Protein AF-0000000077099745 (afdb_homodimer)

Sequence (280 aa):
MKLIIAAHGQMAQEVVNSANMVFGGIENAEAVTFVPGENADDLKQKYQNCMTEGEDVLFLVDLFGGSPYNAAFQIAAQTENTDVISGLSLPMLLDVVGIRETYEEIRPWEVYDKLGKDTYIKSCRNLLNRQNEKEEEDELMKLIIAAHGQMAQEVVNSANMVFGGIENAEAVTFVPGENADDLKQKYQNCMTEGEDVLFLVDLFGGSPYNAAFQIAAQTENTDVISGLSLPMLLDVVGIRETYEEIRPWEVYDKLGKDTYIKSCRNLLNRQNEKEEEDEL

Organism: Anaerostipes caccae (strain DSM 14662 / CCUG 47493 / JCM 13470 / NCIMB 13811 / L1-92) (NCBI:txid411490)

Nearest PDB structures (foldseek):
  2jzo-assembly1_A  TM=8.955E-01  e=5.465E-10  Escherichia coli
  2jzn-assembly1_B  TM=8.935E-01  e=5.822E-10  Escherichia coli
  4tkz-assembly3_F-3  TM=9.088E-01  e=1.134E-08  Streptococcus agalactiae NEM316
  3ipr-assembly1_A  TM=8.544E-01  e=5.169E-08  Enterococcus faecalis
  3bed-assembly1_A  TM=8.265E-01  e=4.158E-07  Enterococcus faecalis V583

Radius of gyration: 19.41 Å; Cα contacts (8 Å, |Δi|>4): 498; chains: 2; bounding box: 36×61×57 Å

InterPro domains:
  IPR004701 Phosphotransferase system, mannose-type IIA component [PF03610] (3-101)
  IPR004701 Phosphotransferase system, mannose-type IIA component [PS51096] (1-120)
  IPR013789 Phosphotransferase system, mannose family IIA component [TIGR00824] (2-102)
  IPR033887 PTS system mannose/sorbose specific IIA subunit [cd00006] (1-106)
  IPR036662 Phosphotransferase system, mannose-type IIA component superfamily [G3DSA:3.40.50.510] (1-139)
  IPR036662 Phosphotransferase system, mannose-type IIA component superfamily [SSF53062] (1-104)
  IPR051471 Bacterial PTS system sugar-specific components [PTHR33799] (2-138)

Solvent-accessible surface area (backbone atoms only — not comparable to full-atom values): 14856 Å² total; per-residue (Å²): 108,38,37,39,30,27,18,52,35,60,24,21,51,26,41,52,51,28,43,27,71,74,69,72,58,76,74,64,63,44,62,38,66,44,48,94,92,63,53,45,66,56,49,36,51,56,52,53,73,75,55,58,91,91,50,40,33,30,37,37,16,27,38,75,84,35,56,59,32,50,29,50,46,59,49,36,77,74,32,80,54,36,25,41,34,27,36,39,27,48,50,55,52,52,45,52,53,50,48,48,68,74,36,80,82,60,52,41,73,56,49,70,81,69,54,66,71,82,70,38,62,45,41,51,55,62,52,52,50,48,50,50,52,50,51,52,56,70,70,99,108,38,37,41,30,27,18,52,36,60,22,22,52,25,42,52,52,28,43,28,70,72,69,70,59,75,76,64,61,45,61,38,67,43,49,94,91,62,54,45,67,58,49,36,50,55,52,53,72,74,54,57,91,91,49,41,32,30,36,37,17,27,37,73,84,36,56,60,32,50,29,50,45,58,49,36,77,73,32,79,57,36,25,40,33,27,36,38,27,50,52,55,53,54,46,51,54,49,47,49,69,74,37,79,84,59,51,41,73,55,47,68,80,69,52,65,73,84,68,38,61,45,41,51,55,61,52,52,50,48,49,51,53,49,49,54,56,72,69,100

Foldseek 3Di:
DAEEEEEEACVSVVLQVVLCVVVVDFPRYHYDYHYPPDALVNLLVVVVVSDDAPDAYEYEYEDPPDSNNVSQCVVPVVHPQYDYDYNDDNLQVNLLRVVCVVDVPDTNVRSVVSTPVVPPDDDPVVVVVVVVVVVVVVVD/DAEEEEEEACVRVVLQVVLCVVVVDFPRYHYDYHYPPDALVNLLVVVVVSDDAPDQYEYEYEDPPDSNNVSQCVVPVVHPQYDYDYNDDNLQVNLLRVVCVVDVPDTNVRSVVSTPVVPPDDDPVVVVVVVVVVVVVVVD

Secondary structure (DSSP, 8-state):
-EEEEEEEBTHHHHHHHHHHHHHT--SSEEEEEE-TT--HHHHHHHHHHH--TT--EEEEESSTTSHHHHHHHHHHHHSTTEEEE---BHHHHHHHHHHHHH-TT--HHHHHHHS-HHHH--BHHHHHHHHHHHHHHHH-/-EEEEEEEBTHHHHHHHHHIIIII--SSEEEEEE-TT--HHHHHHHHHHH--TT--EEEEESSTTSHHHHHHHHHHHHSTTEEEE---BHHHHHHHHHHHHH-TT--HHHHHHHS-HHHH--BHHHHHHHHHHHHHHHH-

pLDDT: mean 93.85, std 8.31, range [52.5, 98.88]

Structure (mmCIF, N/CA/C/O backbone):
data_AF-0000000077099745-model_v1
#
loop_
_entity.id
_entity.type
_entity.pdbx_description
1 polymer 'PTS system fructose IIA component'
#
loop_
_atom_site.group_PDB
_atom_site.id
_atom_site.type_symbol
_atom_site.label_atom_id
_atom_site.label_alt_id
_atom_site.label_comp_id
_atom_site.label_asym_id
_atom_site.label_entity_id
_atom_site.label_seq_id
_atom_site.pdbx_PDB_ins_code
_atom_site.Cartn_x
_atom_site.Cartn_y
_atom_site.Cartn_z
_atom_site.occupancy
_atom_site.B_iso_or_equiv
_atom_site.auth_seq_id
_atom_site.auth_comp_id
_atom_site.auth_asym_id
_atom_site.auth_atom_id
_atom_site.pdbx_PDB_model_num
ATOM 1 N N . MET A 1 1 ? 11.203 17.219 8.141 1 95.5 1 MET A N 1
ATOM 2 C CA . MET A 1 1 ? 9.766 16.969 8.016 1 95.5 1 MET A CA 1
ATOM 3 C C . MET A 1 1 ? 9.367 15.703 8.766 1 95.5 1 MET A C 1
ATOM 5 O O . MET A 1 1 ? 10.039 14.672 8.656 1 95.5 1 MET A O 1
ATOM 9 N N . LYS A 1 2 ? 8.336 15.766 9.539 1 97.5 2 LYS A N 1
ATOM 10 C CA . LYS A 1 2 ? 7.797 14.609 10.25 1 97.5 2 LYS A CA 1
ATOM 11 C C . LYS A 1 2 ? 6.793 13.852 9.391 1 97.5 2 LYS A C 1
ATOM 13 O O . LYS A 1 2 ? 5.984 14.461 8.688 1 97.5 2 LYS A O 1
ATOM 18 N N . LEU A 1 3 ? 6.863 12.516 9.508 1 98.56 3 LEU A N 1
ATOM 19 C CA . LEU A 1 3 ? 5.879 11.664 8.844 1 98.56 3 LEU A CA 1
ATOM 20 C C . LEU A 1 3 ? 4.887 11.094 9.859 1 98.56 3 LEU A C 1
ATOM 22 O O . LEU A 1 3 ? 5.285 10.586 10.906 1 98.56 3 LEU A O 1
ATOM 26 N N . ILE A 1 4 ? 3.668 11.281 9.586 1 98.81 4 ILE A N 1
ATOM 27 C CA . ILE A 1 4 ? 2.617 10.609 10.336 1 98.81 4 ILE A CA 1
ATOM 28 C C . ILE A 1 4 ? 1.896 9.609 9.438 1 98.81 4 ILE A C 1
ATOM 30 O O . ILE A 1 4 ? 1.221 9.992 8.484 1 98.81 4 ILE A O 1
ATOM 34 N N . ILE A 1 5 ? 2.031 8.336 9.758 1 98.88 5 ILE A N 1
ATOM 35 C CA . ILE A 1 5 ? 1.483 7.234 8.977 1 98.88 5 ILE A CA 1
ATOM 36 C C . ILE A 1 5 ? 0.242 6.676 9.672 1 98.88 5 ILE A C 1
ATOM 38 O O . ILE A 1 5 ? 0.315 6.219 10.812 1 98.88 5 ILE A O 1
ATOM 42 N N . ALA A 1 6 ? -0.867 6.727 8.953 1 98.75 6 ALA A N 1
ATOM 43 C CA . ALA A 1 6 ? -2.109 6.32 9.602 1 98.75 6 ALA A CA 1
ATOM 44 C C . ALA A 1 6 ? -2.93 5.41 8.695 1 98.75 6 ALA A C 1
ATOM 46 O O . ALA A 1 6 ? -2.986 5.621 7.48 1 98.75 6 ALA A O 1
ATOM 47 N N . ALA A 1 7 ? -3.561 4.434 9.242 1 98.56 7 ALA A N 1
ATOM 48 C CA . ALA A 1 7 ? -4.355 3.459 8.5 1 98.56 7 ALA A CA 1
ATOM 49 C C . ALA A 1 7 ? -5.359 2.762 9.414 1 98.56 7 ALA A C 1
ATOM 51 O O . ALA A 1 7 ? -5.242 2.83 10.641 1 98.56 7 ALA A O 1
ATOM 52 N N . HIS A 1 8 ? -6.375 2.15 8.82 1 98.25 8 HIS A N 1
ATOM 53 C CA . HIS A 1 8 ? -7.309 1.311 9.562 1 98.25 8 HIS A CA 1
ATOM 54 C C . HIS A 1 8 ? -6.582 0.164 10.258 1 98.25 8 HIS A C 1
ATOM 56 O O . HIS A 1 8 ? -5.66 -0.427 9.688 1 98.25 8 HIS A O 1
ATOM 62 N N . GLY A 1 9 ? -7.059 -0.144 11.484 1 97.25 9 GLY A N 1
ATOM 63 C CA . GLY A 1 9 ? -6.465 -1.244 12.227 1 97.25 9 GLY A CA 1
ATOM 64 C C . GLY A 1 9 ? -5.012 -1.004 12.586 1 97.25 9 GLY A C 1
ATOM 65 O O . GLY A 1 9 ? -4.637 0.108 12.961 1 97.25 9 GLY A O 1
ATOM 66 N N . GLN A 1 10 ? -4.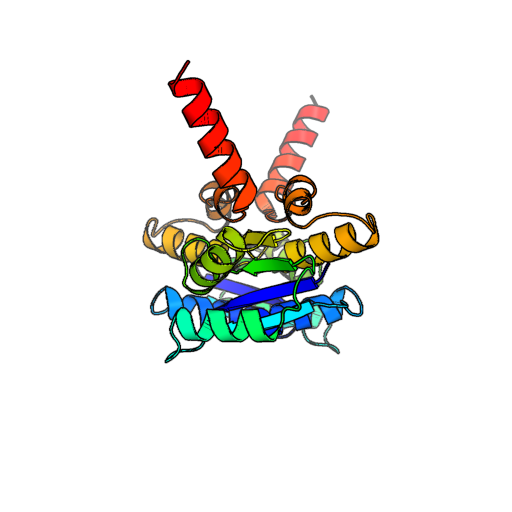195 -2.102 12.516 1 97.56 10 GLN A N 1
ATOM 67 C CA . GLN A 1 10 ? -2.785 -2.039 12.883 1 97.56 10 GLN A CA 1
ATOM 68 C C . GLN A 1 10 ? -1.894 -1.935 11.648 1 97.56 10 GLN A C 1
ATOM 70 O O . GLN A 1 10 ? -0.674 -2.092 11.742 1 97.56 10 GLN A O 1
ATOM 75 N N . MET A 1 11 ? -2.451 -1.625 10.547 1 98.44 11 MET A N 1
ATOM 76 C CA . MET A 1 11 ? -1.738 -1.654 9.273 1 98.44 11 MET A CA 1
ATOM 77 C C . MET A 1 11 ? -0.61 -0.629 9.25 1 98.44 11 MET A C 1
ATOM 79 O O . MET A 1 11 ? 0.491 -0.918 8.781 1 98.44 11 MET A O 1
ATOM 83 N N . ALA A 1 12 ? -0.869 0.566 9.781 1 98.62 12 ALA A N 1
ATOM 84 C CA . ALA A 1 12 ? 0.146 1.616 9.766 1 98.62 12 ALA A CA 1
ATOM 85 C C . ALA A 1 12 ? 1.414 1.165 10.484 1 98.62 12 ALA A C 1
ATOM 87 O O . ALA A 1 12 ? 2.521 1.341 9.977 1 98.62 12 ALA A O 1
ATOM 88 N N . GLN A 1 13 ? 1.24 0.532 11.648 1 98.25 13 GLN A N 1
ATOM 89 C CA . GLN A 1 13 ? 2.377 0.064 12.43 1 98.25 13 GLN A CA 1
ATOM 90 C C . GLN A 1 13 ? 3.178 -0.987 11.672 1 98.25 13 GLN A C 1
ATOM 92 O O . GLN A 1 13 ? 4.41 -0.952 11.664 1 98.25 13 GLN A O 1
ATOM 97 N N . GLU A 1 14 ? 2.49 -1.838 10.992 1 98.38 14 GLU A N 1
ATOM 98 C CA . GLU A 1 14 ? 3.184 -2.932 10.312 1 98.38 14 GLU A CA 1
ATOM 99 C C . GLU A 1 14 ? 3.852 -2.451 9.031 1 98.38 14 GLU A C 1
ATOM 101 O O . GLU A 1 14 ? 4.902 -2.967 8.641 1 98.38 14 GLU A O 1
ATOM 106 N N . VAL A 1 15 ? 3.266 -1.461 8.367 1 98.62 15 VAL A N 1
ATOM 107 C CA . VAL A 1 15 ? 3.936 -0.867 7.211 1 98.62 15 VAL A CA 1
ATOM 108 C C . VAL A 1 15 ? 5.246 -0.219 7.652 1 98.62 15 VAL A C 1
ATOM 110 O O . VAL A 1 15 ? 6.281 -0.387 7.004 1 98.62 15 VAL A O 1
ATOM 113 N N . VAL A 1 16 ? 5.242 0.456 8.797 1 98.56 16 VAL A N 1
ATOM 114 C CA . VAL A 1 16 ? 6.441 1.094 9.328 1 98.56 16 VAL A CA 1
ATOM 115 C C . VAL A 1 16 ? 7.461 0.027 9.727 1 98.56 16 VAL A C 1
ATOM 117 O O . VAL A 1 16 ? 8.656 0.161 9.445 1 98.56 16 VAL A O 1
ATOM 120 N N . ASN A 1 17 ? 6.953 -1.032 10.344 1 97.94 17 ASN A N 1
ATOM 121 C CA . ASN A 1 17 ? 7.844 -2.133 10.703 1 97.94 17 ASN A CA 1
ATOM 122 C C . ASN A 1 17 ? 8.516 -2.73 9.469 1 97.94 17 ASN A C 1
ATOM 124 O O . ASN A 1 17 ? 9.719 -2.998 9.477 1 97.94 17 ASN A O 1
ATOM 128 N N . SER A 1 18 ? 7.742 -2.961 8.422 1 97.94 18 SER A N 1
ATOM 129 C CA . SER A 1 18 ? 8.273 -3.498 7.176 1 97.94 18 SER A CA 1
ATOM 130 C C . SER A 1 18 ? 9.297 -2.547 6.559 1 97.94 18 SER A C 1
ATOM 132 O O . SER A 1 18 ? 10.336 -2.982 6.066 1 97.94 18 SER A O 1
ATOM 134 N N . ALA A 1 19 ? 8.977 -1.268 6.609 1 97.94 19 ALA A N 1
ATOM 135 C CA . ALA A 1 19 ? 9.906 -0.273 6.086 1 97.94 19 ALA A CA 1
ATOM 136 C C . ALA A 1 19 ? 11.234 -0.304 6.848 1 97.94 19 ALA A C 1
ATOM 138 O O . ALA A 1 19 ? 12.305 -0.202 6.246 1 97.94 19 ALA A O 1
ATOM 139 N N . ASN A 1 20 ? 11.148 -0.471 8.164 1 97.31 20 ASN A N 1
ATOM 140 C CA . ASN A 1 20 ? 12.352 -0.573 8.977 1 97.31 20 ASN A CA 1
ATOM 141 C C . ASN A 1 20 ? 13.188 -1.792 8.594 1 97.31 20 ASN A C 1
ATOM 143 O O . ASN A 1 20 ? 14.414 -1.717 8.539 1 97.31 20 ASN A O 1
ATOM 147 N N . MET A 1 21 ? 12.516 -2.883 8.297 1 93.88 21 MET A N 1
ATOM 148 C CA . MET A 1 21 ? 13.188 -4.117 7.902 1 93.88 21 MET A CA 1
ATOM 149 C C . MET A 1 21 ? 13.906 -3.941 6.566 1 93.88 21 MET A C 1
ATOM 151 O O . MET A 1 21 ? 15.039 -4.398 6.395 1 93.88 21 MET A O 1
ATOM 155 N N . VAL A 1 22 ? 13.289 -3.236 5.668 1 95.25 22 VAL A N 1
ATOM 156 C CA . VAL A 1 22 ? 13.797 -3.119 4.305 1 95.25 22 VAL A CA 1
ATOM 157 C C . VAL A 1 22 ? 14.797 -1.974 4.223 1 95.25 22 VAL A C 1
ATOM 159 O O . VAL A 1 22 ? 15.859 -2.111 3.602 1 95.25 22 VAL A O 1
ATOM 162 N N . PHE A 1 23 ? 14.484 -0.826 4.82 1 93.62 23 PHE A N 1
ATOM 163 C CA . PHE A 1 23 ? 15.289 0.386 4.723 1 93.62 23 PHE A CA 1
ATOM 164 C C . PHE A 1 23 ? 16.375 0.398 5.789 1 93.62 23 PHE A C 1
ATOM 166 O O . PHE A 1 23 ? 17.391 1.093 5.648 1 93.62 23 PHE A O 1
ATOM 173 N N . GLY A 1 24 ? 16.312 -0.302 6.82 1 91.19 24 GLY A N 1
ATOM 174 C CA . GLY A 1 24 ? 17.281 -0.3 7.914 1 91.19 24 GLY A CA 1
ATOM 175 C C . GLY A 1 24 ? 16.984 0.76 8.961 1 91.19 24 GLY A C 1
ATOM 176 O O . GLY A 1 24 ? 17.906 1.356 9.523 1 91.19 24 GLY A O 1
ATOM 177 N N . GLY A 1 25 ? 15.75 1.207 9.023 1 92.25 25 GLY A N 1
ATOM 178 C CA . GLY A 1 25 ? 15.352 2.207 10 1 92.25 25 GLY A CA 1
ATOM 179 C C . GLY A 1 25 ? 14.914 3.516 9.367 1 92.25 25 GLY A C 1
ATOM 180 O O . GLY A 1 25 ? 15.633 4.086 8.547 1 92.25 25 GLY A O 1
ATOM 181 N N . ILE A 1 26 ? 13.664 3.916 9.664 1 93.56 26 ILE A N 1
ATOM 182 C CA . ILE A 1 26 ? 13.195 5.219 9.203 1 93.56 26 ILE A CA 1
ATOM 183 C C . ILE A 1 26 ? 13.023 6.156 10.398 1 93.56 26 ILE A C 1
ATOM 185 O O . ILE A 1 26 ? 12.586 5.734 11.469 1 93.56 26 ILE A O 1
ATOM 189 N N . GLU A 1 27 ? 13.531 7.352 10.273 1 93.69 27 GLU A N 1
ATOM 190 C CA . GLU A 1 27 ? 13.516 8.312 11.367 1 93.69 27 GLU A CA 1
ATOM 191 C C . GLU A 1 27 ? 12.32 9.258 11.258 1 93.69 27 GLU A C 1
ATOM 193 O O . GLU A 1 27 ? 11.758 9.43 10.172 1 93.69 27 GLU A O 1
ATOM 198 N N . ASN A 1 28 ? 11.93 9.836 12.352 1 96.12 28 ASN A N 1
ATOM 199 C CA . ASN A 1 28 ? 10.922 10.883 12.43 1 96.12 28 ASN A CA 1
ATOM 200 C C . ASN A 1 28 ? 9.633 10.484 11.719 1 96.12 28 ASN A C 1
ATOM 202 O O . ASN A 1 28 ? 9.109 11.234 10.898 1 96.12 28 ASN A O 1
ATOM 206 N N . ALA A 1 29 ? 9.18 9.227 11.984 1 97.69 29 ALA A N 1
ATOM 207 C CA . ALA A 1 29 ? 7.945 8.648 11.453 1 97.69 29 ALA A CA 1
ATOM 208 C C . ALA A 1 29 ? 7.113 8.016 12.562 1 97.69 29 ALA A C 1
ATOM 210 O O . ALA A 1 29 ? 7.613 7.191 13.328 1 97.69 29 ALA A O 1
ATOM 211 N N . GLU A 1 30 ? 5.922 8.484 12.672 1 98.06 30 GLU A N 1
ATOM 212 C CA . GLU A 1 30 ? 5.016 7.973 13.695 1 98.06 30 GLU A CA 1
ATOM 213 C C . GLU A 1 30 ? 3.836 7.238 13.07 1 98.06 30 GLU A C 1
ATOM 215 O O . GLU A 1 30 ? 3.207 7.742 12.133 1 98.06 30 GLU A O 1
ATOM 220 N N . ALA A 1 31 ? 3.559 6.039 13.594 1 98.62 31 ALA A N 1
ATOM 221 C CA . ALA A 1 31 ? 2.4 5.27 13.148 1 98.62 31 ALA A CA 1
ATOM 222 C C . ALA A 1 31 ? 1.197 5.516 14.055 1 98.62 31 ALA A C 1
ATOM 224 O O . ALA A 1 31 ? 1.324 5.508 15.281 1 98.62 31 ALA A O 1
ATOM 225 N N . VAL A 1 32 ? 0.09 5.742 13.445 1 98.62 32 VAL A N 1
ATOM 226 C CA . VAL A 1 32 ? -1.151 5.961 14.18 1 98.62 32 VAL A CA 1
ATOM 227 C C . VAL A 1 32 ? -2.195 4.934 13.742 1 98.62 32 VAL A C 1
ATOM 229 O O . VAL A 1 32 ? -2.469 4.781 12.555 1 98.62 32 VAL A O 1
ATOM 232 N N . THR A 1 33 ? -2.766 4.227 14.641 1 97.69 33 THR A N 1
ATOM 233 C CA . THR A 1 33 ? -3.756 3.195 14.352 1 97.69 33 THR A CA 1
ATOM 234 C C . THR A 1 33 ? -5.168 3.764 14.43 1 97.69 33 THR A C 1
ATOM 236 O O . THR A 1 33 ? -5.398 4.781 15.094 1 97.69 33 THR A O 1
ATOM 239 N N . PHE A 1 34 ? -6.082 3.205 13.758 1 98 34 PHE A N 1
ATOM 240 C CA . PHE A 1 34 ? -7.52 3.457 13.812 1 98 34 PHE A CA 1
ATOM 241 C C . PHE A 1 34 ? -8.289 2.158 14.031 1 98 34 PHE A C 1
ATOM 243 O O . PHE A 1 34 ? -8.469 1.373 13.102 1 98 34 PHE A O 1
ATOM 250 N N . VAL A 1 35 ? -8.781 1.94 15.219 1 96.12 35 VAL A N 1
ATOM 251 C CA . VAL A 1 35 ? -9.352 0.653 15.594 1 96.12 35 VAL A CA 1
ATOM 252 C C . VAL A 1 35 ? -10.852 0.812 15.859 1 96.12 35 VAL A C 1
ATOM 254 O O . VAL A 1 35 ? -11.336 1.93 16.047 1 96.12 35 VAL A O 1
ATOM 257 N N . PRO A 1 36 ? -11.602 -0.318 15.805 1 93.62 36 PRO A N 1
ATOM 258 C CA . PRO A 1 36 ? -13.039 -0.239 16.078 1 93.62 36 PRO A CA 1
ATOM 259 C C . PRO A 1 36 ? -13.352 0.446 17.406 1 93.62 36 PRO A C 1
ATOM 261 O O . PRO A 1 36 ? -12.68 0.186 18.406 1 93.62 36 PRO A O 1
ATOM 264 N N . GLY A 1 37 ? -14.297 1.314 17.453 1 95.12 37 GLY A N 1
ATOM 265 C CA . GLY A 1 37 ? -14.656 2.061 18.656 1 95.12 37 GLY A CA 1
ATOM 266 C C . GLY A 1 37 ? -14.172 3.498 18.625 1 95.12 37 GLY A C 1
ATOM 267 O O . GLY A 1 37 ? -14.648 4.332 19.406 1 95.12 37 GLY A O 1
ATOM 268 N N . GLU A 1 38 ? -13.227 3.76 17.781 1 95.94 38 GLU A N 1
ATOM 269 C CA . GLU A 1 38 ? -12.711 5.113 17.609 1 95.94 38 GLU A CA 1
ATOM 270 C C . GLU A 1 38 ? -13.445 5.852 16.484 1 95.94 38 GLU A C 1
ATOM 272 O O . GLU A 1 38 ? -13.93 5.227 15.539 1 95.94 38 GLU A O 1
ATOM 277 N N . ASN A 1 39 ? -13.523 7.211 16.656 1 94.38 39 ASN A N 1
ATOM 278 C CA . ASN A 1 39 ? -14.078 8.047 15.594 1 94.38 39 ASN A CA 1
ATOM 279 C C . ASN A 1 39 ? -13.047 9.039 15.062 1 94.38 39 ASN A C 1
ATOM 281 O O . ASN A 1 39 ? -11.883 9 15.461 1 94.38 39 ASN A O 1
ATOM 285 N N . ALA A 1 40 ? -13.391 9.859 14.141 1 92.19 40 ALA A N 1
ATOM 286 C CA . ALA A 1 40 ? -12.484 10.797 13.477 1 92.19 40 ALA A CA 1
ATOM 287 C C . ALA A 1 40 ? -11.883 11.781 14.477 1 92.19 40 ALA A C 1
ATOM 289 O O . ALA A 1 40 ? -10.727 12.188 14.344 1 92.19 40 ALA A O 1
ATOM 290 N N . ASP A 1 41 ? -12.641 12.117 15.453 1 95.44 41 ASP A N 1
ATOM 291 C CA . ASP A 1 41 ? -12.148 13.055 16.469 1 95.44 41 ASP A CA 1
ATOM 292 C C . ASP A 1 41 ? -11.039 12.422 17.297 1 95.44 41 ASP A C 1
ATOM 294 O O . ASP A 1 41 ? -10.086 13.102 17.688 1 95.44 41 ASP A O 1
ATOM 298 N N . ASP A 1 42 ? -11.242 11.18 17.594 1 97.12 42 ASP A N 1
ATOM 299 C CA . ASP A 1 42 ? -10.18 10.453 18.281 1 97.12 42 ASP A CA 1
ATOM 300 C C . ASP A 1 42 ? -8.883 10.477 17.484 1 97.12 42 ASP A C 1
ATOM 302 O O . ASP A 1 42 ? -7.809 10.711 18.031 1 97.12 42 ASP A O 1
ATOM 306 N N . LEU A 1 43 ? -8.969 10.273 16.234 1 97.38 43 LEU A N 1
ATOM 307 C CA . LEU A 1 43 ? -7.812 10.266 15.336 1 97.38 43 LEU A CA 1
ATOM 308 C C . LEU A 1 43 ? -7.148 11.641 15.305 1 97.38 43 LEU A C 1
ATOM 310 O O . LEU A 1 43 ? -5.918 11.742 15.336 1 97.38 43 LEU A O 1
ATOM 314 N N . LYS A 1 44 ? -7.953 12.648 15.219 1 96.75 44 LYS A N 1
ATOM 315 C CA . LYS A 1 44 ? -7.43 14.008 15.195 1 96.75 44 LYS A CA 1
ATOM 316 C C . LYS A 1 44 ? -6.57 14.289 16.422 1 96.75 44 LYS A C 1
ATOM 318 O O . LYS A 1 44 ? -5.496 14.883 16.312 1 96.75 44 LYS A O 1
ATOM 323 N N . GLN A 1 45 ? -7.082 13.836 17.5 1 97.44 45 GLN A N 1
ATOM 324 C CA . GLN A 1 45 ? -6.332 14.023 18.734 1 97.44 45 GLN A CA 1
ATOM 325 C C . GLN A 1 45 ? -5.004 13.273 18.703 1 97.44 45 GLN A C 1
ATOM 327 O O . GLN A 1 45 ? -3.979 13.797 19.141 1 97.44 45 GLN A O 1
ATOM 332 N N . LYS A 1 46 ? -5.031 12.047 18.219 1 98.06 46 LYS A N 1
ATOM 333 C CA . LYS A 1 46 ? -3.801 11.273 18.094 1 98.06 46 LYS A CA 1
ATOM 334 C C . LYS A 1 46 ? -2.795 11.984 17.188 1 98.06 46 LYS A C 1
ATOM 336 O O . LYS A 1 46 ? -1.602 12.031 17.5 1 98.06 46 LYS A O 1
ATOM 341 N N . TYR A 1 47 ? -3.281 12.531 16.062 1 98.12 47 TYR A N 1
ATOM 342 C CA . TYR A 1 47 ? -2.42 13.266 15.148 1 98.12 47 TYR A CA 1
ATOM 343 C C . TYR A 1 47 ? -1.793 14.469 15.836 1 98.12 47 TYR A C 1
ATOM 345 O O . TYR A 1 47 ? -0.581 14.68 15.75 1 98.12 47 TYR A O 1
ATOM 353 N N . GLN A 1 48 ? -2.6 15.25 16.5 1 96.25 48 GLN A N 1
ATOM 354 C CA . GLN A 1 48 ? -2.143 16.469 17.156 1 96.25 48 GLN A CA 1
ATOM 355 C C . GLN A 1 48 ? -1.095 16.156 18.219 1 96.25 48 GLN A C 1
ATOM 357 O O . GLN A 1 48 ? -0.149 16.938 18.422 1 96.25 48 GLN A O 1
ATOM 362 N N . ASN A 1 49 ? -1.274 15.031 18.875 1 97.31 49 ASN A N 1
ATOM 363 C CA . ASN A 1 49 ? -0.321 14.617 19.906 1 97.31 49 ASN A CA 1
ATOM 364 C C . ASN A 1 49 ? 1.051 14.32 19.312 1 97.31 49 ASN A C 1
ATOM 366 O O . ASN A 1 49 ? 2.061 14.352 20.016 1 97.31 49 ASN A O 1
ATOM 370 N N . CYS A 1 50 ? 1.102 14 18.016 1 96.44 50 CYS A N 1
ATOM 371 C CA . CYS A 1 50 ? 2.354 13.672 17.344 1 96.44 50 CYS A CA 1
ATOM 372 C C . CYS A 1 50 ? 3.006 14.93 16.766 1 96.44 50 CYS A C 1
ATOM 374 O O . CYS A 1 50 ? 4.148 14.883 16.312 1 96.44 50 CYS A O 1
ATOM 376 N N . MET A 1 51 ? 2.32 16.016 16.781 1 95.94 51 MET A N 1
ATOM 377 C CA . MET A 1 51 ? 2.766 17.203 16.031 1 95.94 51 MET A CA 1
ATOM 378 C C . MET A 1 51 ? 3.262 18.281 16.984 1 95.94 51 MET A C 1
ATOM 380 O O . MET A 1 51 ? 2.795 18.375 18.125 1 95.94 51 MET A O 1
ATOM 384 N N . THR A 1 52 ? 4.184 19.062 16.531 1 93.81 52 THR A N 1
ATOM 385 C CA . THR A 1 52 ? 4.625 20.297 17.172 1 93.81 52 THR A CA 1
ATOM 386 C C . THR A 1 52 ? 4.305 21.5 16.297 1 93.81 52 THR A C 1
ATOM 388 O O . THR A 1 52 ? 4.336 21.422 15.07 1 93.81 52 THR A O 1
ATOM 391 N N . GLU A 1 53 ? 3.986 22.547 16.969 1 89.75 53 GLU A N 1
ATOM 392 C CA . GLU A 1 53 ? 3.611 23.766 16.25 1 89.75 53 GLU A CA 1
ATOM 393 C C . GLU A 1 53 ? 4.703 24.188 15.273 1 89.75 53 GLU A C 1
ATOM 395 O O . GLU A 1 53 ? 5.887 24.188 15.617 1 89.75 53 GLU A O 1
ATOM 400 N N . GLY A 1 54 ? 4.309 24.469 14.086 1 91.38 54 GLY A N 1
ATOM 401 C CA . GLY A 1 54 ? 5.211 25.031 13.102 1 91.38 54 GLY A CA 1
ATOM 402 C C . GLY A 1 54 ? 6.031 23.984 12.367 1 91.38 54 GLY A C 1
ATOM 403 O O . GLY A 1 54 ? 6.766 24.297 11.43 1 91.38 54 GLY A O 1
ATOM 404 N N . GLU A 1 55 ? 5.871 22.766 12.727 1 94.75 55 GLU A N 1
ATOM 405 C CA . GLU A 1 55 ? 6.668 21.719 12.109 1 94.75 55 GLU A CA 1
ATOM 406 C C . GLU A 1 55 ? 6.062 21.281 10.781 1 94.75 55 GLU A C 1
ATOM 408 O O . GLU A 1 55 ? 4.844 21.328 10.594 1 94.75 55 GLU A O 1
ATOM 413 N N . ASP A 1 56 ? 6.934 20.938 9.82 1 97.25 56 ASP A N 1
ATOM 414 C CA . ASP A 1 56 ? 6.488 20.312 8.578 1 97.25 56 ASP A CA 1
ATOM 415 C C . ASP A 1 56 ? 6.027 18.875 8.82 1 97.25 56 ASP A C 1
ATOM 417 O O . ASP A 1 56 ? 6.777 18.062 9.359 1 97.25 56 ASP A O 1
ATOM 421 N N . VAL A 1 57 ? 4.746 18.641 8.445 1 98 57 VAL A N 1
ATOM 422 C CA . VAL A 1 57 ? 4.207 17.297 8.664 1 98 57 VAL A CA 1
ATOM 423 C C . VAL A 1 57 ? 3.588 16.766 7.375 1 98 57 VAL A C 1
ATOM 425 O O . VAL A 1 57 ? 2.812 17.469 6.719 1 98 57 VAL A O 1
ATOM 428 N N . LEU A 1 58 ? 3.939 15.625 6.992 1 98.62 58 LEU A N 1
ATOM 429 C CA . LEU A 1 58 ? 3.297 14.914 5.895 1 98.62 58 LEU A CA 1
ATOM 430 C C . LEU A 1 58 ? 2.525 13.703 6.41 1 98.62 58 LEU A C 1
ATOM 432 O O . LEU A 1 58 ? 3.104 12.812 7.035 1 98.62 58 LEU A O 1
ATOM 436 N N . PHE A 1 59 ? 1.23 13.719 6.168 1 98.81 59 PHE A N 1
ATOM 437 C CA . PHE A 1 59 ? 0.384 12.578 6.477 1 98.81 59 PHE A CA 1
ATOM 438 C C . PHE A 1 59 ? 0.381 11.578 5.328 1 98.81 59 PHE A C 1
ATOM 440 O O . PHE A 1 59 ? 0.156 11.945 4.176 1 98.81 59 PHE A O 1
ATOM 447 N N . LEU A 1 60 ? 0.668 10.352 5.633 1 98.88 60 LEU A N 1
ATOM 448 C CA . LEU A 1 60 ? 0.483 9.227 4.719 1 98.88 60 LEU A CA 1
ATOM 449 C C . LEU A 1 60 ? -0.617 8.297 5.223 1 98.88 60 LEU A C 1
ATOM 451 O O . LEU A 1 60 ? -0.477 7.676 6.277 1 98.88 60 LEU A O 1
ATOM 455 N N . VAL A 1 61 ? -1.706 8.195 4.426 1 98.81 61 VAL A N 1
ATOM 456 C CA . VAL A 1 61 ? -2.867 7.469 4.93 1 98.81 61 VAL A CA 1
ATOM 457 C C . VAL A 1 61 ? -3.246 6.359 3.951 1 98.81 61 VAL A C 1
ATOM 459 O O . VAL A 1 61 ? -2.865 6.398 2.779 1 98.81 61 VAL A O 1
ATOM 462 N N . ASP A 1 62 ? -4 5.43 4.422 1 98.62 62 ASP A N 1
ATOM 463 C CA . ASP A 1 62 ? -4.23 4.195 3.676 1 98.62 62 ASP A CA 1
ATOM 464 C C . ASP A 1 62 ? -5.238 4.414 2.549 1 98.62 62 ASP A C 1
ATOM 466 O O . ASP A 1 62 ? -4.996 4.016 1.407 1 98.62 62 ASP A O 1
ATOM 470 N N . LEU A 1 63 ? -6.305 5.109 2.824 1 97.75 63 LEU A N 1
ATOM 471 C CA . LEU A 1 63 ? -7.43 5.133 1.892 1 97.75 63 LEU A CA 1
ATOM 472 C C . LEU A 1 63 ? -8 6.539 1.76 1 97.75 63 LEU A C 1
ATOM 474 O O . LEU A 1 63 ? -8.289 7.195 2.766 1 97.75 63 LEU A O 1
ATOM 478 N N . PHE A 1 64 ? -8.18 6.984 0.58 1 97.19 64 PHE A N 1
ATOM 479 C CA . PHE A 1 64 ? -8.844 8.258 0.336 1 97.19 64 PHE A CA 1
ATOM 480 C C . PHE A 1 64 ? -10.305 8.203 0.764 1 97.19 64 PHE A C 1
ATOM 482 O O . PHE A 1 64 ? -11.016 7.246 0.439 1 97.19 64 PHE A O 1
ATOM 489 N N . GLY A 1 65 ? -10.695 9.172 1.53 1 96.12 65 GLY A N 1
ATOM 490 C CA . GLY A 1 65 ? -12.094 9.273 1.921 1 96.12 65 GLY A CA 1
ATOM 491 C C . GLY A 1 65 ? -12.406 8.539 3.209 1 96.12 65 GLY A C 1
ATOM 492 O O . GLY A 1 65 ? -13.523 8.633 3.729 1 96.12 65 GLY A O 1
ATOM 493 N N . GLY A 1 66 ? -11.484 7.738 3.721 1 96.06 66 GLY A N 1
ATOM 494 C CA . GLY A 1 66 ? -11.688 7.078 5 1 96.06 66 GLY A CA 1
ATOM 495 C C . GLY A 1 66 ? -11.516 8.008 6.188 1 96.06 66 GLY A C 1
ATOM 496 O O . GLY A 1 66 ? -11.102 9.156 6.023 1 96.06 66 GLY A O 1
ATOM 497 N N . SER A 1 67 ? -11.773 7.477 7.34 1 96.94 67 SER A N 1
ATOM 498 C CA . SER A 1 67 ? -11.672 8.281 8.555 1 96.94 67 SER A CA 1
ATOM 499 C C . SER A 1 67 ? -10.242 8.781 8.758 1 96.94 67 SER A C 1
ATOM 501 O O . SER A 1 67 ? -10.039 9.961 9.07 1 96.94 67 SER A O 1
ATOM 503 N N . PRO A 1 68 ? -9.234 7.949 8.578 1 98.19 68 PRO A N 1
ATOM 504 C CA . PRO A 1 68 ? -7.867 8.461 8.711 1 98.19 68 PRO A CA 1
ATOM 505 C C . PRO A 1 68 ? -7.578 9.625 7.77 1 98.19 68 PRO A C 1
ATOM 507 O O . PRO A 1 68 ? -6.953 10.609 8.172 1 98.19 68 PRO A O 1
ATOM 510 N N . TYR A 1 69 ? -8.055 9.523 6.562 1 98.06 69 TYR A N 1
ATOM 511 C CA . TYR A 1 69 ? -7.883 10.602 5.598 1 98.06 69 TYR A CA 1
ATOM 512 C C . TYR A 1 69 ? -8.625 11.859 6.043 1 98.06 69 TYR A C 1
ATOM 514 O O . TYR A 1 69 ? -8.055 12.953 6.059 1 98.06 69 TYR A O 1
ATOM 522 N N . ASN A 1 70 ? -9.859 11.711 6.371 1 96.88 70 ASN A N 1
ATOM 523 C CA . ASN A 1 70 ? -10.711 12.844 6.719 1 96.88 70 ASN A CA 1
ATOM 524 C C . ASN A 1 70 ? -10.156 13.609 7.922 1 96.88 70 ASN A C 1
ATOM 526 O O . ASN A 1 70 ? -10.156 14.844 7.934 1 96.88 70 ASN A O 1
ATOM 530 N N . ALA A 1 71 ? -9.734 12.914 8.922 1 97.94 71 ALA A N 1
ATOM 531 C CA . ALA A 1 71 ? -9.148 13.555 10.102 1 97.94 71 ALA A CA 1
ATOM 532 C C . ALA A 1 71 ? -7.883 14.328 9.734 1 97.94 71 ALA A C 1
ATOM 534 O O . ALA A 1 71 ? -7.691 15.461 10.18 1 97.94 71 ALA A O 1
ATOM 535 N N . ALA A 1 72 ? -7 13.703 8.922 1 98.06 72 ALA A N 1
ATOM 536 C CA . ALA A 1 72 ? -5.77 14.359 8.484 1 98.06 72 ALA A CA 1
ATOM 537 C C . ALA A 1 72 ? -6.078 15.594 7.641 1 98.06 72 ALA A C 1
ATOM 539 O O . ALA A 1 72 ? -5.441 16.641 7.801 1 98.06 72 ALA A O 1
ATOM 540 N N . PHE A 1 73 ? -7.047 15.43 6.785 1 96.44 73 PHE A N 1
ATOM 541 C CA . PHE A 1 73 ? -7.477 16.516 5.922 1 96.44 73 PHE A CA 1
ATOM 542 C C . PHE A 1 73 ? -7.926 17.719 6.746 1 96.44 73 PHE A C 1
ATOM 544 O O . PHE A 1 73 ? -7.582 18.859 6.43 1 96.44 73 PHE A O 1
ATOM 551 N N . GLN A 1 74 ? -8.711 17.453 7.742 1 95.56 74 GLN A N 1
ATOM 552 C CA . GLN A 1 74 ? -9.203 18.531 8.594 1 95.56 74 GLN A CA 1
ATOM 553 C C . GLN A 1 74 ? -8.055 19.297 9.242 1 95.56 74 GLN A C 1
ATOM 555 O O . GLN A 1 74 ? -8.086 20.531 9.336 1 95.56 74 GLN A O 1
ATOM 560 N N . ILE A 1 75 ? -7.047 18.578 9.633 1 95.25 75 ILE A N 1
ATOM 561 C CA . ILE A 1 75 ? -5.883 19.203 10.25 1 95.25 75 ILE A CA 1
ATOM 562 C C . ILE A 1 75 ? -5.09 19.969 9.188 1 95.25 75 ILE A C 1
ATOM 564 O O . ILE A 1 75 ? -4.715 21.125 9.391 1 95.25 75 ILE A O 1
ATOM 568 N N . ALA A 1 76 ? -4.875 19.375 8.039 1 94.38 76 ALA A N 1
ATOM 569 C CA . ALA A 1 76 ? -4.066 19.969 6.98 1 94.38 76 ALA A CA 1
ATOM 570 C C . ALA A 1 76 ? -4.727 21.219 6.426 1 94.38 76 ALA A C 1
ATOM 572 O O . ALA A 1 76 ? -4.043 22.172 6.043 1 94.38 76 ALA A O 1
ATOM 573 N N . ALA A 1 77 ? -6.008 21.219 6.363 1 91.06 77 ALA A N 1
ATOM 574 C CA . ALA A 1 77 ? -6.762 22.359 5.852 1 91.06 77 ALA A CA 1
ATOM 575 C C . ALA A 1 77 ? -6.574 23.594 6.742 1 91.06 77 ALA A C 1
ATOM 577 O O . ALA A 1 77 ? -6.695 24.719 6.277 1 91.06 77 ALA A O 1
ATOM 578 N N . GLN A 1 78 ? -6.191 23.328 8.023 1 90.12 78 GLN A N 1
ATOM 579 C CA . GLN A 1 78 ? -6.098 24.422 8.984 1 90.12 78 GLN A CA 1
ATOM 580 C C . GLN A 1 78 ? -4.645 24.688 9.367 1 90.12 78 GLN A C 1
ATOM 582 O O . GLN A 1 78 ? -4.371 25.547 10.203 1 90.12 78 GLN A O 1
ATOM 587 N N . THR A 1 79 ? -3.803 23.906 8.945 1 89.88 79 THR A N 1
ATOM 588 C CA . THR A 1 79 ? -2.4 24.016 9.328 1 89.88 79 THR A CA 1
ATOM 589 C C . THR A 1 79 ? -1.515 24.219 8.102 1 89.88 79 THR A C 1
ATOM 591 O O . THR A 1 79 ? -1.5 23.375 7.199 1 89.88 79 THR A O 1
ATOM 594 N N . GLU A 1 80 ? -0.814 25.281 8.32 1 87.62 80 GLU A N 1
ATOM 595 C CA . GLU A 1 80 ? 0.154 25.516 7.25 1 87.62 80 GLU A CA 1
ATOM 596 C C . GLU A 1 80 ? 1.289 24.5 7.305 1 87.62 80 GLU A C 1
ATOM 598 O O . GLU A 1 80 ? 1.392 23.734 8.258 1 87.62 80 GLU A O 1
ATOM 603 N N . ASN A 1 81 ? 1.982 24.109 6.309 1 95.06 81 ASN A N 1
ATOM 604 C CA . ASN A 1 81 ? 3.18 23.281 6.199 1 95.06 81 ASN A CA 1
ATOM 605 C C . ASN A 1 81 ? 2.848 21.797 6.301 1 95.06 81 ASN A C 1
ATOM 607 O O . ASN A 1 81 ? 3.596 21.031 6.906 1 95.06 81 ASN A O 1
ATOM 611 N N . THR A 1 82 ? 1.648 21.453 5.992 1 96.88 82 THR A N 1
ATOM 612 C CA . THR A 1 82 ? 1.247 20.047 6.004 1 96.88 82 THR A CA 1
ATOM 613 C C . THR A 1 82 ? 0.695 19.625 4.645 1 96.88 82 THR A C 1
ATOM 615 O O . THR A 1 82 ? 0.346 20.484 3.822 1 96.88 82 THR A O 1
ATOM 618 N N . ASP A 1 83 ? 0.658 18.406 4.355 1 97.81 83 ASP A N 1
ATOM 619 C CA . ASP A 1 83 ? -0.078 17.781 3.26 1 97.81 83 ASP A CA 1
ATOM 620 C C . ASP A 1 83 ? -0.5 16.359 3.619 1 97.81 83 ASP A C 1
ATOM 622 O O . ASP A 1 83 ? 0.011 15.789 4.578 1 97.81 83 ASP A O 1
ATOM 626 N N . VAL A 1 84 ? -1.484 15.867 2.922 1 98.56 84 VAL A N 1
ATOM 627 C CA . VAL A 1 84 ? -1.992 14.516 3.09 1 98.56 84 VAL A CA 1
ATOM 628 C C . VAL A 1 84 ? -1.907 13.758 1.765 1 98.56 84 VAL A C 1
ATOM 630 O O . VAL A 1 84 ? -2.389 14.242 0.737 1 98.56 84 VAL A O 1
ATOM 633 N N . ILE A 1 85 ? -1.241 12.609 1.83 1 98.62 85 ILE A N 1
ATOM 634 C CA . ILE A 1 85 ? -1.204 11.75 0.653 1 98.62 85 ILE A CA 1
ATOM 635 C C . ILE A 1 85 ? -1.839 10.398 0.981 1 98.62 85 ILE A C 1
ATOM 637 O O . ILE A 1 85 ? -1.484 9.766 1.979 1 98.62 85 ILE A O 1
ATOM 641 N N . SER A 1 86 ? -2.818 9.953 0.201 1 98.56 86 SER A N 1
ATOM 642 C CA . SER A 1 86 ? -3.482 8.672 0.396 1 98.56 86 SER A CA 1
ATOM 643 C C . SER A 1 86 ? -2.783 7.562 -0.384 1 98.56 86 SER A C 1
ATOM 645 O O . SER A 1 86 ? -1.883 7.832 -1.182 1 98.56 86 SER A O 1
ATOM 647 N N . GLY A 1 87 ? -3.213 6.309 -0.103 1 98.31 87 GLY A N 1
ATOM 648 C CA . GLY A 1 87 ? -2.695 5.18 -0.862 1 98.31 87 GLY A CA 1
ATOM 649 C C . GLY A 1 87 ? -1.457 4.562 -0.241 1 98.31 87 GLY A C 1
ATOM 650 O O . GLY A 1 87 ? -0.653 3.936 -0.936 1 98.31 87 GLY A O 1
ATOM 651 N N . LEU A 1 88 ? -1.326 4.68 0.998 1 98.75 88 LEU A N 1
ATOM 652 C CA . LEU A 1 88 ? -0.17 4.184 1.733 1 98.75 88 LEU A CA 1
ATOM 653 C C . LEU A 1 88 ? 0.175 2.76 1.305 1 98.75 88 LEU A C 1
ATOM 655 O O . LEU A 1 88 ? -0.699 1.892 1.258 1 98.75 88 LEU A O 1
ATOM 659 N N . SER A 1 89 ? 1.377 2.514 0.989 1 98.5 89 SER A N 1
ATOM 660 C CA . SER A 1 89 ? 1.996 1.229 0.678 1 98.5 89 SER A CA 1
ATOM 661 C C . SER A 1 89 ? 3.475 1.223 1.05 1 98.5 89 SER A C 1
ATOM 663 O O . SER A 1 89 ? 4.039 2.266 1.385 1 98.5 89 SER A O 1
ATOM 665 N N . LEU A 1 90 ? 4.043 0.068 1.074 1 98.69 90 LEU A N 1
ATOM 666 C CA . LEU A 1 90 ? 5.453 -0.014 1.438 1 98.69 90 LEU A CA 1
ATOM 667 C C . LEU A 1 90 ? 6.32 0.732 0.43 1 98.69 90 LEU A C 1
ATOM 669 O O . LEU A 1 90 ? 7.156 1.553 0.811 1 98.69 90 LEU A O 1
ATOM 673 N N . PRO A 1 91 ? 6.145 0.513 -0.887 1 98.38 91 PRO A N 1
ATOM 674 C CA . PRO A 1 91 ? 6.988 1.244 -1.834 1 98.38 91 PRO A CA 1
ATOM 675 C C . 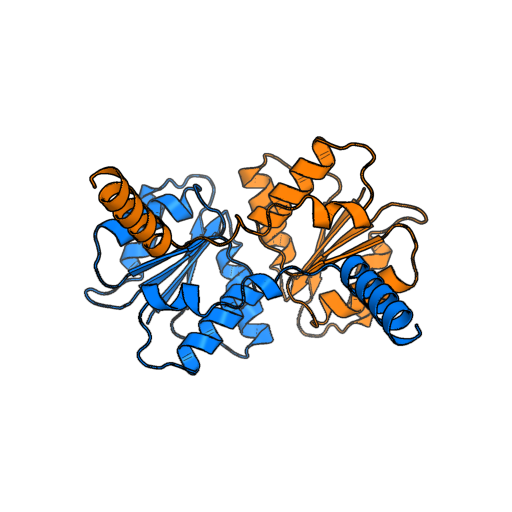PRO A 1 91 ? 6.809 2.758 -1.737 1 98.38 91 PRO A C 1
ATOM 677 O O . PRO A 1 91 ? 7.77 3.51 -1.922 1 98.38 91 PRO A O 1
ATOM 680 N N . MET A 1 92 ? 5.609 3.244 -1.443 1 98.38 92 MET A N 1
ATOM 681 C CA . MET A 1 92 ? 5.391 4.68 -1.275 1 98.38 92 MET A CA 1
ATOM 682 C C . MET A 1 92 ? 6.156 5.207 -0.068 1 98.38 92 MET A C 1
ATOM 684 O O . MET A 1 92 ? 6.812 6.246 -0.151 1 98.38 92 MET A O 1
ATOM 688 N N . LEU A 1 93 ? 6.016 4.48 1.04 1 98.62 93 LEU A N 1
ATOM 689 C CA . LEU A 1 93 ? 6.703 4.922 2.248 1 98.62 93 LEU A CA 1
ATOM 690 C C . LEU A 1 93 ? 8.211 4.945 2.039 1 98.62 93 LEU A C 1
ATOM 692 O O . LEU A 1 93 ? 8.883 5.91 2.42 1 98.62 93 LEU A O 1
ATOM 696 N N . LEU A 1 94 ? 8.75 3.916 1.403 1 98.06 94 LEU A N 1
ATOM 697 C CA . LEU A 1 94 ? 10.18 3.877 1.114 1 98.06 94 LEU A CA 1
ATOM 698 C C . LEU A 1 94 ? 10.578 5.031 0.199 1 98.06 94 LEU A C 1
ATOM 700 O O . LEU A 1 94 ? 11.633 5.641 0.388 1 98.06 94 LEU A O 1
ATOM 704 N N . ASP A 1 95 ? 9.75 5.27 -0.741 1 98.19 95 ASP A N 1
ATOM 705 C CA . ASP A 1 95 ? 9.969 6.379 -1.66 1 98.19 95 ASP A CA 1
ATOM 706 C C . ASP A 1 95 ? 10.016 7.711 -0.911 1 98.19 95 ASP A C 1
ATOM 708 O O . ASP A 1 95 ? 10.93 8.516 -1.119 1 98.19 95 ASP A O 1
ATOM 712 N N . VAL A 1 96 ? 9.055 7.969 -0.017 1 98.38 96 VAL A N 1
ATOM 713 C CA . VAL A 1 96 ? 8.961 9.203 0.759 1 98.38 96 VAL A CA 1
ATOM 714 C C . VAL A 1 96 ? 10.203 9.359 1.627 1 98.38 96 VAL A C 1
ATOM 716 O O . VAL A 1 96 ? 10.781 10.453 1.706 1 98.38 96 VAL A O 1
ATOM 719 N N . VAL A 1 97 ? 10.648 8.297 2.238 1 97.69 97 VAL A N 1
ATOM 720 C CA . VAL A 1 97 ? 11.836 8.32 3.084 1 97.69 97 VAL A CA 1
ATOM 721 C C . VAL A 1 97 ? 13.062 8.664 2.24 1 97.69 97 VAL A C 1
ATOM 723 O O . VAL A 1 97 ? 13.883 9.492 2.635 1 97.69 97 VAL A O 1
ATOM 726 N N . GLY A 1 98 ? 13.164 8.039 1.059 1 97 98 GLY A N 1
ATOM 727 C CA . GLY A 1 98 ? 14.258 8.344 0.15 1 97 98 GLY A CA 1
ATOM 728 C C . GLY A 1 98 ? 14.273 9.797 -0.301 1 97 98 GLY A C 1
ATOM 729 O O . GLY A 1 98 ? 15.328 10.43 -0.349 1 97 98 GLY A O 1
ATOM 730 N N . ILE A 1 99 ? 13.109 10.305 -0.639 1 97.69 99 ILE A N 1
ATOM 731 C CA . ILE A 1 99 ? 12.961 11.688 -1.075 1 97.69 99 ILE A CA 1
ATOM 732 C C . ILE A 1 99 ? 13.398 12.633 0.04 1 97.69 99 ILE A C 1
ATOM 734 O O . ILE A 1 99 ? 14.141 13.586 -0.203 1 97.69 99 ILE A O 1
ATOM 738 N N . ARG A 1 100 ? 12.906 12.32 1.252 1 96.31 100 ARG A N 1
ATOM 739 C CA . ARG A 1 100 ? 13.258 13.133 2.412 1 96.31 100 ARG A CA 1
ATOM 740 C C . ARG A 1 100 ? 14.766 13.148 2.629 1 96.31 100 ARG A C 1
ATOM 742 O O . ARG A 1 100 ? 15.336 14.18 3.006 1 96.31 100 ARG A O 1
ATOM 749 N N . GLU A 1 101 ? 15.469 12.062 2.385 1 94.94 101 GLU A N 1
ATOM 750 C CA . GLU A 1 101 ? 16.922 11.969 2.572 1 94.94 101 GLU A CA 1
ATOM 751 C C . GLU A 1 101 ? 17.672 12.688 1.457 1 94.94 101 GLU A C 1
ATOM 753 O O . GLU A 1 101 ? 18.734 13.273 1.691 1 94.94 101 GLU A O 1
ATOM 758 N N . THR A 1 102 ? 17.156 12.609 0.308 1 96.38 102 THR A N 1
ATOM 759 C CA . THR A 1 102 ? 17.797 13.195 -0.865 1 96.38 102 THR A CA 1
ATOM 760 C C . THR A 1 102 ? 17.641 14.711 -0.865 1 96.38 102 THR A C 1
ATOM 762 O O . THR A 1 102 ? 18.562 15.445 -1.199 1 96.38 102 THR A O 1
ATOM 765 N N . TYR A 1 103 ? 16.422 15.195 -0.457 1 96.06 103 TYR A N 1
ATOM 766 C CA . TYR A 1 103 ? 16.109 16.625 -0.438 1 96.06 103 TYR A CA 1
ATOM 767 C C . TYR A 1 103 ? 15.891 17.109 0.988 1 96.06 103 TYR A C 1
ATOM 769 O O . TYR A 1 103 ? 14.766 17.078 1.495 1 96.06 103 TYR A O 1
ATOM 777 N N . GLU A 1 104 ? 16.844 17.641 1.687 1 89 104 GLU A N 1
ATOM 778 C CA . GLU A 1 104 ? 16.797 17.984 3.104 1 89 104 GLU A CA 1
ATOM 779 C C . GLU A 1 104 ? 15.766 19.078 3.377 1 89 104 GLU A C 1
ATOM 781 O O . GLU A 1 104 ? 15.133 19.078 4.434 1 89 104 GLU A O 1
ATOM 786 N N . GLU A 1 105 ? 15.461 20 2.443 1 93.62 105 GLU A N 1
ATOM 787 C CA . GLU A 1 105 ? 14.578 21.125 2.699 1 93.62 105 GLU A CA 1
ATOM 788 C C . GLU A 1 105 ? 13.242 20.953 1.983 1 93.62 105 GLU A C 1
ATOM 790 O O . GLU A 1 105 ? 12.5 21.922 1.794 1 93.62 105 GLU A O 1
ATOM 795 N N . ILE A 1 106 ? 12.938 19.719 1.694 1 96.88 106 ILE A N 1
ATOM 796 C CA . ILE A 1 106 ? 11.703 19.5 0.953 1 96.88 106 ILE A CA 1
ATOM 797 C C . ILE A 1 106 ? 10.5 19.766 1.861 1 96.88 106 ILE A C 1
ATOM 799 O O . ILE A 1 106 ? 10.523 19.406 3.043 1 96.88 106 ILE A O 1
ATOM 803 N N . ARG A 1 107 ? 9.508 20.344 1.256 1 97.25 107 ARG A N 1
ATOM 804 C CA . ARG A 1 107 ? 8.273 20.625 1.972 1 97.25 107 ARG A CA 1
ATOM 805 C C . ARG A 1 107 ? 7.242 19.516 1.74 1 97.25 107 ARG A C 1
ATOM 807 O O . ARG A 1 107 ? 7.285 18.828 0.723 1 97.25 107 ARG A O 1
ATOM 814 N N . PRO A 1 108 ? 6.262 19.312 2.668 1 97.94 108 PRO A N 1
ATOM 815 C CA . PRO A 1 108 ? 5.277 18.234 2.564 1 97.94 108 PRO A CA 1
ATOM 816 C C . PRO A 1 108 ? 4.504 18.266 1.248 1 97.94 108 PRO A C 1
ATOM 818 O O . PRO A 1 108 ? 4.242 17.203 0.659 1 97.94 108 PRO A O 1
ATOM 821 N N . TRP A 1 109 ? 4.203 19.438 0.712 1 96.44 109 TRP A N 1
ATOM 822 C CA . TRP A 1 109 ? 3.348 19.547 -0.463 1 96.44 109 TRP A CA 1
ATOM 823 C C . TRP A 1 109 ? 4.152 19.359 -1.744 1 96.44 109 TRP A C 1
ATOM 825 O O . TRP A 1 109 ? 3.592 19.359 -2.842 1 96.44 109 TRP A O 1
ATOM 835 N N . GLU A 1 110 ? 5.43 19.188 -1.639 1 97.25 110 GLU A N 1
ATOM 836 C CA . GLU A 1 110 ? 6.289 18.984 -2.799 1 97.25 110 GLU A CA 1
ATOM 837 C C . GLU A 1 110 ? 6.566 17.5 -3.021 1 97.25 110 GLU A C 1
ATOM 839 O O . GLU A 1 110 ? 7.027 17.094 -4.094 1 97.25 110 GLU A O 1
ATOM 844 N N . VAL A 1 111 ? 6.316 16.688 -2.016 1 98.19 111 VAL A N 1
ATOM 845 C CA . VAL A 1 111 ? 6.695 15.273 -2.014 1 98.19 111 VAL A CA 1
ATOM 846 C C . VAL A 1 111 ? 5.906 14.523 -3.086 1 98.19 111 VAL A C 1
ATOM 848 O O . VAL A 1 111 ? 6.469 13.727 -3.834 1 98.19 111 VAL A O 1
ATOM 851 N N . TYR A 1 112 ? 4.684 14.844 -3.234 1 98.06 112 TYR A N 1
ATOM 852 C CA . TYR A 1 112 ? 3.777 14.133 -4.133 1 98.06 112 TYR A CA 1
ATOM 853 C C . TYR A 1 112 ? 4.328 14.102 -5.555 1 98.06 112 TYR A C 1
ATOM 855 O O . TYR A 1 112 ? 4.305 13.062 -6.215 1 98.06 112 TYR A O 1
ATOM 863 N N . ASP A 1 113 ? 4.816 15.188 -5.977 1 96.56 113 ASP A N 1
ATOM 864 C CA . ASP A 1 113 ? 5.281 15.336 -7.352 1 96.56 113 ASP A CA 1
ATOM 865 C C . ASP A 1 113 ? 6.566 14.547 -7.586 1 96.56 113 ASP A C 1
ATOM 867 O O . ASP A 1 113 ? 6.945 14.297 -8.734 1 96.56 113 ASP A O 1
ATOM 871 N N . LYS A 1 114 ? 7.219 14.18 -6.559 1 97.31 114 LYS A N 1
ATOM 872 C CA . LYS A 1 114 ? 8.492 13.477 -6.691 1 97.31 114 LYS A CA 1
ATOM 873 C C . LYS A 1 114 ? 8.305 11.969 -6.559 1 97.31 114 LYS A C 1
ATOM 875 O O . LYS A 1 114 ? 9.227 11.195 -6.812 1 97.31 114 LYS A O 1
ATOM 880 N N . LEU A 1 115 ? 7.141 11.523 -6.148 1 97.5 115 LEU A N 1
ATOM 881 C CA . LEU A 1 115 ? 6.863 10.109 -5.949 1 97.5 115 LEU A CA 1
ATOM 882 C C . LEU A 1 115 ? 6.91 9.352 -7.273 1 97.5 115 LEU A C 1
ATOM 884 O O . LEU A 1 115 ? 6.484 9.883 -8.305 1 97.5 115 LEU A O 1
ATOM 888 N N . GLY A 1 116 ? 7.422 8.094 -7.223 1 94.69 116 GLY A N 1
ATOM 889 C CA . GLY A 1 116 ? 7.355 7.199 -8.367 1 94.69 116 GLY A CA 1
ATOM 890 C C . GLY A 1 116 ? 6.047 6.438 -8.453 1 94.69 116 GLY A C 1
ATOM 891 O O . GLY A 1 116 ? 6.043 5.215 -8.609 1 94.69 116 GLY A O 1
ATOM 892 N N . LYS A 1 117 ? 4.957 7.125 -8.398 1 92.5 117 LYS A N 1
ATOM 893 C CA . LYS A 1 117 ? 3.623 6.543 -8.266 1 92.5 117 LYS A CA 1
ATOM 894 C C . LYS A 1 117 ? 3.35 5.527 -9.367 1 92.5 117 LYS A C 1
ATOM 896 O O . LYS A 1 117 ? 2.725 4.492 -9.125 1 92.5 117 LYS A O 1
ATOM 901 N N . ASP A 1 118 ? 3.957 5.699 -10.578 1 91.62 118 ASP A N 1
ATOM 902 C CA . ASP A 1 118 ? 3.686 4.852 -11.734 1 91.62 118 ASP A CA 1
ATOM 903 C C . ASP A 1 118 ? 4.535 3.582 -11.695 1 91.62 118 ASP A C 1
ATOM 905 O O . ASP A 1 118 ? 4.352 2.684 -12.523 1 91.62 118 ASP A O 1
ATOM 909 N N . THR A 1 119 ? 5.363 3.465 -10.711 1 93.81 119 THR A N 1
ATOM 910 C CA . THR A 1 119 ? 6.309 2.357 -10.711 1 93.81 119 THR A CA 1
ATOM 911 C C . THR A 1 119 ? 5.977 1.363 -9.602 1 93.81 119 THR A C 1
ATOM 913 O O . THR A 1 119 ? 6.578 0.291 -9.516 1 93.81 119 THR A O 1
ATOM 916 N N . TYR A 1 120 ? 4.988 1.724 -8.797 1 97.25 120 TYR A N 1
ATOM 917 C CA . TYR A 1 120 ? 4.762 0.898 -7.613 1 97.25 120 TYR A CA 1
ATOM 918 C C . TYR A 1 120 ? 3.977 -0.36 -7.973 1 97.25 120 TYR A C 1
ATOM 920 O O . TYR A 1 120 ? 4.23 -1.434 -7.422 1 97.25 120 TYR A O 1
ATOM 928 N N . ILE A 1 121 ? 2.977 -0.19 -8.867 1 97.5 121 ILE A N 1
ATOM 929 C CA . ILE A 1 121 ? 2.057 -1.273 -9.195 1 97.5 121 ILE A CA 1
ATOM 930 C C . ILE A 1 121 ? 2.434 -1.877 -10.547 1 97.5 121 ILE A C 1
ATOM 932 O O . ILE A 1 121 ? 2.312 -1.219 -11.578 1 97.5 121 ILE A O 1
ATOM 936 N N . LYS A 1 122 ? 2.918 -3.084 -10.5 1 96.19 122 LYS A N 1
ATOM 937 C CA . LYS A 1 122 ? 3.361 -3.803 -11.688 1 96.19 122 LYS A CA 1
ATOM 938 C C . LYS A 1 122 ? 2.803 -5.223 -11.719 1 96.19 122 LYS A C 1
ATOM 940 O O . LYS A 1 122 ? 2.721 -5.883 -10.68 1 96.19 122 LYS A O 1
ATOM 945 N N . SER A 1 123 ? 2.475 -5.633 -12.875 1 95.81 123 SER A N 1
ATOM 946 C CA . SER A 1 123 ? 2.041 -7.012 -13.086 1 95.81 123 SER A CA 1
ATOM 947 C C . SER A 1 123 ? 3.105 -7.816 -13.82 1 95.81 123 SER A C 1
ATOM 949 O O . SER A 1 123 ? 3.643 -7.367 -14.836 1 95.81 123 SER A O 1
ATOM 951 N N . CYS A 1 124 ? 3.35 -8.969 -13.297 1 92.88 124 CYS A N 1
ATOM 952 C CA . CYS A 1 124 ? 4.348 -9.836 -13.906 1 92.88 124 CYS A CA 1
ATOM 953 C C . CYS A 1 124 ? 3.973 -10.164 -15.352 1 92.88 124 CYS A C 1
ATOM 955 O O . CYS A 1 124 ? 4.797 -10.023 -16.25 1 92.88 124 CYS A O 1
ATOM 957 N N . ARG A 1 125 ? 2.773 -10.516 -15.578 1 89.75 125 ARG A N 1
ATOM 958 C CA . ARG A 1 125 ? 2.322 -10.938 -16.906 1 89.75 125 ARG A CA 1
ATOM 959 C C . ARG A 1 125 ? 2.355 -9.766 -17.891 1 89.75 125 ARG A C 1
ATOM 961 O O . ARG A 1 125 ? 2.723 -9.938 -19.047 1 89.75 125 ARG A O 1
ATOM 968 N N . ASN A 1 126 ? 1.952 -8.633 -17.406 1 88.31 126 ASN A N 1
ATOM 969 C CA . ASN A 1 126 ? 1.98 -7.449 -18.266 1 88.31 126 ASN A CA 1
ATOM 970 C C . ASN A 1 126 ? 3.408 -7.07 -18.641 1 88.31 126 ASN A C 1
ATOM 972 O O . ASN A 1 126 ? 3.662 -6.652 -19.781 1 88.31 126 ASN A O 1
ATOM 976 N N . LEU A 1 127 ? 4.289 -7.277 -17.719 1 87.38 127 LEU A N 1
ATOM 977 C CA . LEU A 1 127 ? 5.691 -6.98 -17.984 1 87.38 127 LEU A CA 1
ATOM 978 C C . LEU A 1 127 ? 6.27 -7.969 -18.984 1 87.38 127 LEU A C 1
ATOM 980 O O . LEU A 1 127 ? 7.004 -7.574 -19.906 1 87.38 127 LEU A O 1
ATOM 984 N N . LEU A 1 128 ? 5.918 -9.25 -18.828 1 85.06 128 LEU A N 1
ATOM 985 C CA . LEU A 1 128 ? 6.418 -10.297 -19.703 1 85.06 128 LEU A CA 1
ATOM 986 C C . LEU A 1 128 ? 5.84 -10.156 -21.109 1 85.06 128 LEU A C 1
ATOM 988 O O . LEU A 1 128 ? 6.539 -10.375 -22.094 1 85.06 128 LEU A O 1
ATOM 992 N N . ASN A 1 129 ? 4.574 -9.789 -21.125 1 82 129 ASN A N 1
ATOM 993 C CA . ASN A 1 129 ? 3.939 -9.594 -22.422 1 82 129 ASN A CA 1
ATOM 994 C C . ASN A 1 129 ? 4.539 -8.406 -23.172 1 82 129 ASN A C 1
ATOM 996 O O . ASN A 1 129 ? 4.695 -8.453 -24.391 1 82 129 ASN A O 1
ATOM 1000 N N . ARG A 1 130 ? 4.832 -7.438 -22.438 1 75.62 130 ARG A N 1
ATOM 1001 C CA . ARG A 1 130 ? 5.441 -6.262 -23.047 1 75.62 130 ARG A CA 1
ATOM 1002 C C . ARG A 1 130 ? 6.844 -6.578 -23.562 1 75.62 130 ARG A C 1
ATOM 1004 O O . ARG A 1 130 ? 7.277 -6.023 -24.578 1 75.62 130 ARG A O 1
ATOM 1011 N N . GLN A 1 131 ? 7.52 -7.395 -22.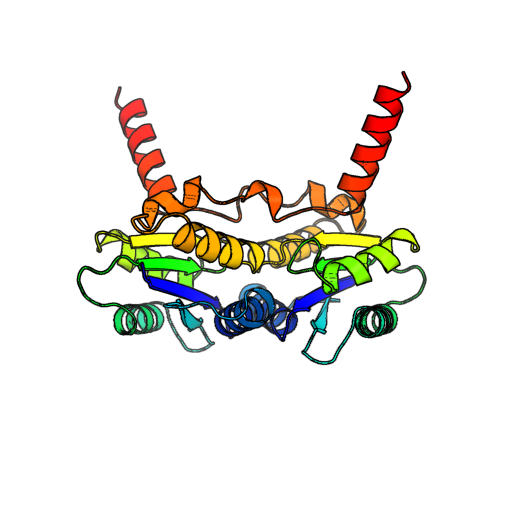859 1 71.88 131 GLN A N 1
ATOM 1012 C CA . GLN A 1 131 ? 8.859 -7.801 -23.281 1 71.88 131 GLN A CA 1
ATOM 1013 C C . GLN A 1 131 ? 8.805 -8.641 -24.547 1 71.88 131 GLN A C 1
ATOM 1015 O O . GLN A 1 131 ? 9.648 -8.484 -25.438 1 71.88 131 GLN A O 1
ATOM 1020 N N . ASN A 1 132 ? 7.84 -9.422 -24.562 1 75.25 132 ASN A N 1
ATOM 1021 C CA . ASN A 1 132 ? 7.684 -10.25 -25.75 1 75.25 132 ASN A CA 1
ATOM 1022 C C . ASN A 1 132 ? 7.293 -9.414 -26.969 1 75.25 132 ASN A C 1
ATOM 1024 O O . ASN A 1 132 ? 7.758 -9.68 -28.078 1 75.25 132 ASN A O 1
ATOM 1028 N N . GLU A 1 133 ? 6.379 -8.453 -26.719 1 69.44 133 GLU A N 1
ATOM 1029 C CA . GLU A 1 133 ? 5.973 -7.562 -27.812 1 69.44 133 GLU A CA 1
ATOM 1030 C C . GLU A 1 133 ? 7.148 -6.73 -28.312 1 69.44 133 GLU A C 1
ATOM 1032 O O . GLU A 1 133 ? 7.293 -6.512 -29.516 1 69.44 133 GLU A O 1
ATOM 1037 N N . LYS A 1 134 ? 8.031 -6.301 -27.312 1 72.75 134 LYS A N 1
ATOM 1038 C CA . LYS A 1 134 ? 9.188 -5.5 -27.688 1 72.75 134 LYS A CA 1
ATOM 1039 C C . LYS A 1 134 ? 10.203 -6.328 -28.484 1 72.75 134 LYS A C 1
ATOM 1041 O O . LYS A 1 134 ? 10.836 -5.824 -29.406 1 72.75 134 LYS A O 1
ATOM 1046 N N . GLU A 1 135 ? 10.383 -7.516 -28.125 1 67.81 135 GLU A N 1
ATOM 1047 C CA . GLU A 1 135 ? 11.297 -8.422 -28.812 1 67.81 135 GLU A CA 1
ATOM 1048 C C . GLU A 1 135 ? 10.797 -8.75 -30.219 1 67.81 135 GLU A C 1
ATOM 1050 O O . GLU A 1 135 ? 11.594 -8.836 -31.156 1 67.81 135 GLU A O 1
ATOM 1055 N N . GLU A 1 136 ? 9.562 -8.906 -30.266 1 67.94 136 GLU A N 1
ATOM 1056 C CA . GLU A 1 136 ? 9 -9.172 -31.578 1 67.94 136 GLU A CA 1
ATOM 1057 C C . GLU A 1 136 ? 9.133 -7.957 -32.5 1 67.94 136 GLU A C 1
ATOM 1059 O O . GLU A 1 136 ? 9.375 -8.094 -33.688 1 67.94 136 GLU A O 1
ATOM 1064 N N . GLU A 1 137 ? 8.945 -6.793 -31.859 1 66.44 137 GLU A N 1
ATOM 1065 C CA . GLU A 1 137 ? 9.094 -5.562 -32.625 1 66.44 137 GLU A CA 1
ATOM 1066 C C . GLU A 1 137 ? 10.555 -5.34 -33.031 1 66.44 137 GLU A C 1
ATOM 1068 O O . GLU A 1 137 ? 10.828 -4.879 -34.125 1 66.44 137 GLU A O 1
ATOM 1073 N N . ASP A 1 138 ? 11.43 -5.68 -32.125 1 63.16 138 ASP A N 1
ATOM 1074 C CA . ASP A 1 138 ? 12.852 -5.523 -32.406 1 63.16 138 ASP A CA 1
ATOM 1075 C C . ASP A 1 138 ? 13.305 -6.543 -33.469 1 63.16 138 ASP A C 1
ATOM 1077 O O . ASP A 1 138 ? 14.289 -6.316 -34.188 1 63.16 138 ASP A O 1
ATOM 1081 N N . GLU A 1 139 ? 12.648 -7.582 -33.562 1 59.47 139 GLU A N 1
ATOM 1082 C CA . GLU A 1 139 ? 12.984 -8.625 -34.531 1 59.47 139 GLU A CA 1
ATOM 1083 C C . GLU A 1 139 ? 12.391 -8.32 -35.906 1 59.47 139 GLU A C 1
ATOM 1085 O O . GLU A 1 139 ? 12.742 -8.961 -36.906 1 59.47 139 GLU A O 1
ATOM 1090 N N . LEU A 1 140 ? 11.5 -7.426 -35.875 1 52.5 140 LEU A N 1
ATOM 1091 C CA . LEU A 1 140 ? 11.016 -7 -37.188 1 52.5 140 LEU A CA 1
ATOM 1092 C C . LEU A 1 140 ? 11.836 -5.832 -37.719 1 52.5 140 LEU A C 1
ATOM 1094 O O . LEU A 1 140 ? 12.039 -5.703 -38.906 1 52.5 140 LEU A O 1
ATOM 1098 N N . MET B 1 1 ? -11.281 -17.234 -8.055 1 95.38 1 MET B N 1
ATOM 1099 C CA . MET B 1 1 ? -9.852 -16.969 -7.996 1 95.38 1 MET B CA 1
ATOM 1100 C C . MET B 1 1 ? -9.391 -16.766 -6.555 1 95.38 1 MET B C 1
ATOM 1102 O O . MET B 1 1 ? -10.047 -16.062 -5.785 1 95.38 1 MET B O 1
ATOM 1106 N N . LYS B 1 2 ? -8.328 -17.391 -6.168 1 97.44 2 LYS B N 1
ATOM 1107 C CA . LYS B 1 2 ? -7.738 -17.234 -4.844 1 97.44 2 LYS B CA 1
ATOM 1108 C C . LYS B 1 2 ? -6.754 -16.062 -4.82 1 97.44 2 LYS B C 1
ATOM 1110 O O . LYS B 1 2 ? -5.984 -15.883 -5.762 1 97.44 2 LYS B O 1
ATOM 1115 N N . LEU B 1 3 ? -6.797 -15.352 -3.693 1 98.5 3 LEU B N 1
ATOM 1116 C CA . LEU B 1 3 ? -5.824 -14.281 -3.469 1 98.5 3 LEU B CA 1
ATOM 1117 C C . LEU B 1 3 ? -4.785 -14.703 -2.438 1 98.5 3 LEU B C 1
ATOM 1119 O O . LEU B 1 3 ? -5.133 -15.219 -1.372 1 98.5 3 LEU B O 1
ATOM 1123 N N . ILE B 1 4 ? -3.582 -14.578 -2.791 1 98.81 4 ILE B N 1
ATOM 1124 C CA . ILE B 1 4 ? -2.49 -14.742 -1.836 1 98.81 4 ILE B CA 1
ATOM 1125 C C . ILE B 1 4 ? -1.786 -13.398 -1.633 1 98.81 4 ILE B C 1
ATOM 1127 O O . ILE B 1 4 ? -1.158 -12.875 -2.555 1 98.81 4 ILE B O 1
ATOM 1131 N N . ILE B 1 5 ? -1.878 -12.875 -0.443 1 98.88 5 ILE B N 1
ATOM 1132 C CA . ILE B 1 5 ? -1.341 -11.562 -0.078 1 98.88 5 ILE B CA 1
ATOM 1133 C C . ILE B 1 5 ? -0.061 -11.742 0.736 1 98.88 5 ILE B C 1
ATOM 1135 O O . ILE B 1 5 ? -0.077 -12.359 1.802 1 98.88 5 ILE B O 1
ATOM 1139 N N . ALA B 1 6 ? 1.018 -11.18 0.219 1 98.75 6 ALA B N 1
ATOM 1140 C CA . ALA B 1 6 ? 2.293 -11.414 0.892 1 98.75 6 ALA B CA 1
ATOM 1141 C C . ALA B 1 6 ? 3.094 -10.117 1.013 1 98.75 6 ALA B C 1
ATOM 1143 O O . ALA B 1 6 ? 3.1 -9.297 0.094 1 98.75 6 ALA B O 1
ATOM 1144 N N . ALA B 1 7 ? 3.762 -9.93 2.086 1 98.56 7 ALA B N 1
ATOM 1145 C CA . ALA B 1 7 ? 4.543 -8.727 2.365 1 98.56 7 ALA B CA 1
ATOM 1146 C C . ALA B 1 7 ? 5.594 -8.992 3.441 1 98.56 7 ALA B C 1
ATOM 1148 O O . ALA B 1 7 ? 5.527 -10.008 4.145 1 98.56 7 ALA B O 1
ATOM 1149 N N . HIS B 1 8 ? 6.594 -8.133 3.521 1 98.19 8 HIS B N 1
ATOM 1150 C CA . HIS B 1 8 ? 7.57 -8.18 4.605 1 98.19 8 HIS B CA 1
ATOM 1151 C C . HIS B 1 8 ? 6.891 -8.039 5.961 1 98.19 8 HIS B C 1
ATOM 1153 O O . HIS B 1 8 ? 5.953 -7.25 6.113 1 98.19 8 HIS B O 1
ATOM 1159 N N . GLY B 1 9 ? 7.422 -8.797 6.926 1 97.19 9 GLY B N 1
ATOM 1160 C CA . GLY B 1 9 ? 6.879 -8.719 8.273 1 97.19 9 GLY B CA 1
ATOM 1161 C C . GLY B 1 9 ? 5.434 -9.172 8.367 1 97.19 9 GLY B C 1
ATOM 1162 O O . GLY B 1 9 ? 5.051 -10.156 7.73 1 97.19 9 GLY B O 1
ATOM 1163 N N . GLN B 1 10 ? 4.641 -8.453 9.211 1 97.56 10 GLN B N 1
ATOM 1164 C CA . GLN B 1 10 ? 3.246 -8.805 9.445 1 97.56 10 GLN B CA 1
ATOM 1165 C C . GLN B 1 10 ? 2.307 -7.918 8.633 1 97.56 10 GLN B C 1
ATOM 1167 O O . GLN B 1 10 ? 1.097 -7.91 8.867 1 97.56 10 GLN B O 1
ATOM 1172 N N . MET B 1 11 ? 2.82 -7.234 7.691 1 98.44 11 MET B N 1
ATOM 1173 C CA . MET B 1 11 ? 2.062 -6.23 6.957 1 98.44 11 MET B CA 1
ATOM 1174 C C . MET B 1 11 ? 0.914 -6.871 6.184 1 98.44 11 MET B C 1
ATOM 1176 O O . MET B 1 11 ? -0.199 -6.344 6.164 1 98.44 11 MET B O 1
ATOM 1180 N N . ALA B 1 12 ? 1.171 -8.016 5.562 1 98.62 12 ALA B N 1
ATOM 1181 C CA . ALA B 1 12 ? 0.135 -8.672 4.77 1 98.62 12 ALA B CA 1
ATOM 1182 C C . ALA B 1 12 ? -1.095 -8.977 5.617 1 98.62 12 ALA B C 1
ATOM 1184 O O . ALA B 1 12 ? -2.225 -8.703 5.207 1 98.62 12 ALA B O 1
ATOM 1185 N N . GLN B 1 13 ? -0.868 -9.508 6.816 1 98.19 13 GLN B N 1
ATOM 1186 C CA . GLN B 1 13 ? -1.963 -9.859 7.715 1 98.19 13 GLN B CA 1
ATOM 1187 C C . GLN B 1 13 ? -2.771 -8.625 8.102 1 98.19 13 GLN B C 1
ATOM 1189 O O . GLN B 1 13 ? -4.004 -8.664 8.125 1 98.19 13 GLN B O 1
ATOM 1194 N N . GLU B 1 14 ? -2.086 -7.551 8.328 1 98.38 14 GLU B N 1
ATOM 1195 C CA . GLU B 1 14 ? -2.783 -6.355 8.797 1 98.38 14 GLU B CA 1
ATOM 1196 C C . GLU B 1 14 ? -3.512 -5.656 7.656 1 98.38 14 GLU B C 1
ATOM 1198 O O . GLU B 1 14 ? -4.566 -5.051 7.867 1 98.38 14 GLU B O 1
ATOM 1203 N N . VAL B 1 15 ? -2.977 -5.734 6.445 1 98.62 15 VAL B N 1
ATOM 1204 C CA . VAL B 1 15 ? -3.703 -5.207 5.297 1 98.62 15 VAL B CA 1
ATOM 1205 C C . VAL B 1 15 ? -5.008 -5.98 5.113 1 98.62 15 VAL B C 1
ATOM 1207 O O . VAL B 1 15 ? -6.062 -5.387 4.887 1 98.62 15 VAL B O 1
ATOM 1210 N N . VAL B 1 16 ? -4.977 -7.293 5.285 1 98.56 16 VAL B N 1
ATOM 1211 C CA . VAL B 1 16 ? -6.164 -8.125 5.16 1 98.56 16 VAL B CA 1
ATOM 1212 C C . VAL B 1 16 ? -7.145 -7.797 6.285 1 98.56 16 VAL B C 1
ATOM 1214 O O . VAL B 1 16 ? -8.352 -7.684 6.051 1 98.56 16 VAL B O 1
ATOM 1217 N N . ASN B 1 17 ? -6.594 -7.613 7.484 1 97.94 17 ASN B N 1
ATOM 1218 C CA . ASN B 1 17 ? -7.449 -7.227 8.602 1 97.94 17 ASN B CA 1
ATOM 1219 C C . ASN B 1 17 ? -8.156 -5.898 8.336 1 97.94 17 ASN B C 1
ATOM 1221 O O . ASN B 1 17 ? -9.352 -5.762 8.602 1 97.94 17 ASN B O 1
ATOM 1225 N N . SER B 1 18 ? -7.41 -4.93 7.84 1 97.94 18 SER B N 1
ATOM 1226 C CA . SER B 1 18 ? -7.98 -3.625 7.512 1 97.94 18 SER B CA 1
ATOM 1227 C C . SER B 1 18 ? -9.039 -3.746 6.422 1 97.94 18 SER B C 1
ATOM 1229 O O . SER B 1 18 ? -10.094 -3.105 6.5 1 97.94 18 SER B O 1
ATOM 1231 N N . ALA B 1 19 ? -8.75 -4.562 5.438 1 97.94 19 ALA B N 1
ATOM 1232 C CA . ALA B 1 19 ? -9.727 -4.785 4.371 1 97.94 19 ALA B CA 1
ATOM 1233 C C . ALA B 1 19 ? -11.016 -5.387 4.918 1 97.94 19 ALA B C 1
ATOM 1235 O O . ALA B 1 19 ? -12.109 -5 4.508 1 97.94 19 ALA B O 1
ATOM 1236 N N . ASN B 1 20 ? -10.875 -6.324 5.863 1 97.38 20 ASN B N 1
ATOM 1237 C CA . ASN B 1 20 ? -12.047 -6.922 6.496 1 97.38 20 ASN B CA 1
ATOM 1238 C C . ASN B 1 20 ? -12.867 -5.879 7.25 1 97.38 20 ASN B C 1
ATOM 1240 O O . ASN B 1 20 ? -14.102 -5.91 7.211 1 97.38 20 ASN B O 1
ATOM 1244 N N . MET B 1 21 ? -12.195 -4.949 7.883 1 93.94 21 MET B N 1
ATOM 1245 C CA . MET B 1 21 ? -12.859 -3.885 8.633 1 93.94 21 MET B CA 1
ATOM 1246 C C . MET B 1 21 ? -13.633 -2.959 7.699 1 93.94 21 MET B C 1
ATOM 1248 O O . MET B 1 21 ? -14.758 -2.561 8 1 93.94 21 MET B O 1
ATOM 1252 N N . VAL B 1 22 ? -13.062 -2.682 6.566 1 95.19 22 VAL B N 1
ATOM 1253 C CA . VAL B 1 22 ? -13.625 -1.692 5.652 1 95.19 22 VAL B CA 1
ATOM 1254 C C . VAL B 1 22 ? -14.664 -2.355 4.746 1 95.19 22 VAL B C 1
ATOM 1256 O O . VAL B 1 22 ? -15.742 -1.806 4.523 1 95.19 22 VAL B O 1
ATOM 1259 N N . PHE B 1 23 ? -14.359 -3.547 4.203 1 94.06 23 PHE B N 1
ATOM 1260 C CA . PHE B 1 23 ? -15.195 -4.234 3.227 1 94.06 23 PHE B CA 1
ATOM 1261 C C . PHE B 1 23 ? -16.234 -5.102 3.922 1 94.06 23 PHE B C 1
ATOM 1263 O O . PHE B 1 23 ? -17.266 -5.434 3.334 1 94.06 23 PHE B O 1
ATOM 1270 N N . GLY B 1 24 ? -16.094 -5.477 5.078 1 91.12 24 GLY B N 1
ATOM 1271 C CA . GLY B 1 24 ? -17 -6.359 5.793 1 91.12 24 GLY B CA 1
ATOM 1272 C C . GLY B 1 24 ? -16.688 -7.828 5.594 1 91.12 24 GLY B C 1
ATOM 1273 O O . GLY B 1 24 ? -17.594 -8.656 5.516 1 91.12 24 GLY B O 1
ATOM 1274 N N . GLY B 1 25 ? -15.469 -8.141 5.254 1 92.12 25 GLY B N 1
ATOM 1275 C CA . GLY B 1 25 ? -15.047 -9.516 5.059 1 92.12 25 GLY B CA 1
ATOM 1276 C C . GLY B 1 25 ? -14.672 -9.828 3.621 1 92.12 25 GLY B C 1
ATOM 1277 O O . GLY B 1 25 ? -15.445 -9.57 2.699 1 92.12 25 GLY B O 1
ATOM 1278 N N . ILE B 1 26 ? -13.414 -10.273 3.438 1 93.44 26 ILE B N 1
ATOM 1279 C CA . ILE B 1 26 ? -12.984 -10.711 2.111 1 93.44 26 ILE B CA 1
ATOM 1280 C C . ILE B 1 26 ? -12.789 -12.227 2.105 1 93.44 26 ILE B C 1
ATOM 1282 O O . ILE B 1 26 ? -12.297 -12.797 3.08 1 93.44 26 ILE B O 1
ATOM 1286 N N . GLU B 1 27 ? -13.328 -12.883 1.104 1 93.5 27 GLU B N 1
ATOM 1287 C CA . GLU B 1 27 ? -13.281 -14.344 1.023 1 93.5 27 GLU B CA 1
ATOM 1288 C C . GLU B 1 27 ? -12.109 -14.812 0.169 1 93.5 27 GLU B C 1
ATOM 1290 O O . GLU B 1 27 ? -11.594 -14.055 -0.657 1 93.5 27 GLU B O 1
ATOM 1295 N N . ASN B 1 28 ? -11.688 -16.031 0.373 1 96 28 ASN B N 1
ATOM 1296 C CA . ASN B 1 28 ? -10.695 -16.719 -0.446 1 96 28 ASN B CA 1
ATOM 1297 C C . ASN B 1 28 ? -9.43 -15.891 -0.618 1 96 28 ASN B C 1
ATOM 1299 O O . ASN B 1 28 ? -8.953 -15.695 -1.738 1 96 28 ASN B O 1
ATOM 1303 N N . ALA B 1 29 ? -8.938 -15.305 0.513 1 97.62 29 ALA B N 1
ATOM 1304 C CA . ALA B 1 29 ? -7.719 -14.508 0.592 1 97.62 29 ALA B CA 1
ATOM 1305 C C . ALA B 1 29 ? -6.832 -14.977 1.739 1 97.62 29 ALA B C 1
ATOM 1307 O O . ALA B 1 29 ? -7.281 -15.078 2.881 1 97.62 29 ALA B O 1
ATOM 1308 N N . GLU B 1 30 ? -5.645 -15.32 1.396 1 98 30 GLU B N 1
ATOM 1309 C CA . GLU B 1 30 ? -4.691 -15.789 2.395 1 98 30 GLU B CA 1
ATOM 1310 C C . GLU B 1 30 ? -3.52 -14.828 2.541 1 98 30 GLU B C 1
ATOM 1312 O O . GLU B 1 30 ? -2.936 -14.398 1.544 1 98 30 GLU B O 1
ATOM 1317 N N . ALA B 1 31 ? -3.209 -14.492 3.791 1 98.62 31 ALA B N 1
ATOM 1318 C CA . ALA B 1 31 ? -2.055 -13.641 4.074 1 98.62 31 ALA B CA 1
ATOM 1319 C C . ALA B 1 31 ? -0.82 -14.484 4.391 1 98.62 31 ALA B C 1
ATOM 1321 O O . ALA B 1 31 ? -0.898 -15.445 5.156 1 98.62 31 ALA B O 1
ATOM 1322 N N . VAL B 1 32 ? 0.257 -14.117 3.799 1 98.62 32 VAL B N 1
ATOM 1323 C CA . VAL B 1 32 ? 1.522 -14.805 4.031 1 98.62 32 VAL B CA 1
ATOM 1324 C C . VAL B 1 32 ? 2.568 -13.812 4.527 1 98.62 32 VAL B C 1
ATOM 1326 O O . VAL B 1 32 ? 2.795 -12.773 3.902 1 98.62 32 VAL B O 1
ATOM 1329 N N . THR B 1 33 ? 3.188 -14.07 5.609 1 97.56 33 THR B N 1
ATOM 1330 C CA . THR B 1 33 ? 4.18 -13.18 6.203 1 97.56 33 THR B CA 1
ATOM 1331 C C . THR B 1 33 ? 5.59 -13.562 5.754 1 97.56 33 THR B C 1
ATOM 1333 O O . THR B 1 33 ? 5.824 -14.703 5.344 1 97.56 33 THR B O 1
ATOM 1336 N N . PHE B 1 34 ? 6.484 -12.664 5.75 1 97.88 34 PHE B N 1
ATOM 1337 C CA . PHE B 1 34 ? 7.914 -12.836 5.527 1 97.88 34 PHE B CA 1
ATOM 1338 C C . PHE B 1 34 ? 8.719 -12.195 6.652 1 97.88 34 PHE B C 1
ATOM 1340 O O . PHE B 1 34 ? 8.883 -10.969 6.688 1 97.88 34 PHE B O 1
ATOM 1347 N N . VAL B 1 35 ? 9.258 -12.992 7.531 1 95.88 35 VAL B N 1
ATOM 1348 C CA . VAL B 1 35 ? 9.875 -12.484 8.75 1 95.88 35 VAL B CA 1
ATOM 1349 C C . VAL B 1 35 ? 11.375 -12.758 8.727 1 95.88 35 VAL B C 1
ATOM 1351 O O . VAL B 1 35 ? 11.852 -13.57 7.938 1 95.88 35 VAL B O 1
ATOM 1354 N N . PRO B 1 36 ? 12.141 -11.992 9.562 1 93.5 36 PRO B N 1
ATOM 1355 C CA . PRO B 1 36 ? 13.586 -12.227 9.609 1 93.5 36 PRO B CA 1
ATOM 1356 C C . PRO B 1 36 ? 13.945 -13.688 9.875 1 93.5 36 PRO B C 1
ATOM 1358 O O . PRO B 1 36 ? 13.328 -14.328 10.727 1 93.5 36 PRO B O 1
ATOM 1361 N N . GLY B 1 37 ? 14.867 -14.234 9.188 1 95 37 GLY B N 1
ATOM 1362 C CA . GLY B 1 37 ? 15.273 -15.625 9.32 1 95 37 GLY B CA 1
ATOM 1363 C C . GLY B 1 37 ? 14.758 -16.516 8.195 1 95 37 GLY B C 1
ATOM 1364 O O . GLY B 1 37 ? 15.25 -17.625 7.996 1 95 37 GLY B O 1
ATOM 1365 N N . GLU B 1 38 ? 13.773 -16.031 7.516 1 95.81 38 GLU B N 1
ATOM 1366 C CA . GLU B 1 38 ? 13.219 -16.75 6.367 1 95.81 38 GLU B CA 1
ATOM 1367 C C . GLU B 1 38 ? 13.891 -16.297 5.07 1 95.81 38 GLU B C 1
ATOM 1369 O O . GLU B 1 38 ? 14.359 -15.164 4.961 1 95.81 38 GLU B O 1
ATOM 1374 N N . ASN B 1 39 ? 13.953 -17.266 4.086 1 94.19 39 ASN B N 1
ATOM 1375 C CA . ASN B 1 39 ? 14.453 -16.938 2.756 1 94.19 39 ASN B CA 1
ATOM 1376 C C . ASN B 1 39 ? 13.383 -17.156 1.69 1 94.19 39 ASN B C 1
ATOM 1378 O O . ASN B 1 39 ? 12.234 -17.469 2.012 1 94.19 39 ASN B O 1
ATOM 1382 N N . ALA B 1 40 ? 13.656 -16.938 0.457 1 92.12 40 AL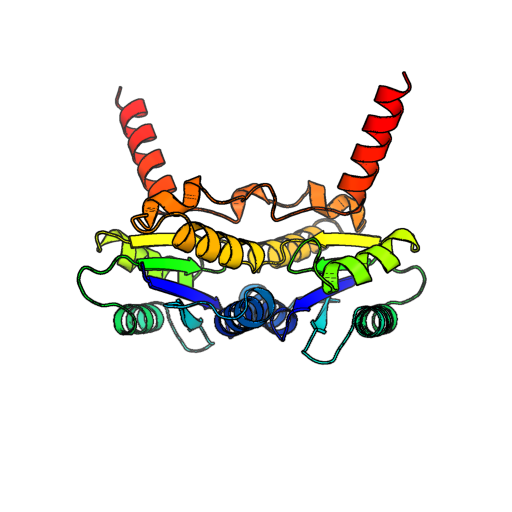A B N 1
ATOM 1383 C CA . ALA B 1 40 ? 12.711 -17.016 -0.649 1 92.12 40 ALA B CA 1
ATOM 1384 C C . ALA B 1 40 ? 12.141 -18.422 -0.781 1 92.12 40 ALA B C 1
ATOM 1386 O O . ALA B 1 40 ? 10.969 -18.594 -1.135 1 92.12 40 ALA B O 1
ATOM 1387 N N . ASP B 1 41 ? 12.93 -19.391 -0.476 1 95.38 41 ASP B N 1
ATOM 1388 C CA . ASP B 1 41 ? 12.461 -20.766 -0.562 1 95.38 41 ASP B CA 1
ATOM 1389 C C . ASP B 1 41 ? 11.398 -21.062 0.494 1 95.38 41 ASP B C 1
ATOM 1391 O O . ASP B 1 41 ? 10.453 -21.812 0.242 1 95.38 41 ASP B O 1
ATOM 1395 N N . ASP B 1 42 ? 11.641 -20.516 1.649 1 97.06 42 ASP B N 1
ATOM 1396 C CA . ASP B 1 42 ? 10.625 -20.641 2.691 1 97.06 42 ASP B CA 1
ATOM 1397 C C . ASP B 1 42 ? 9.297 -20.047 2.23 1 97.06 42 ASP B C 1
ATOM 1399 O O . ASP B 1 42 ? 8.234 -20.641 2.432 1 97.06 42 ASP B O 1
ATOM 1403 N N . LEU B 1 43 ? 9.32 -18.922 1.613 1 97.31 43 LEU B N 1
ATOM 1404 C CA . LEU B 1 43 ? 8.133 -18.25 1.108 1 97.31 43 LEU B CA 1
ATOM 1405 C C . LEU B 1 43 ? 7.445 -19.094 0.036 1 97.31 43 LEU B C 1
ATOM 1407 O O . LEU B 1 43 ? 6.219 -19.203 0.025 1 97.31 43 LEU B O 1
ATOM 1411 N N . LYS B 1 44 ? 8.227 -19.625 -0.836 1 96.69 44 LYS B N 1
ATOM 1412 C CA . LYS B 1 44 ? 7.676 -20.469 -1.897 1 96.69 44 LYS B CA 1
ATOM 1413 C C . LYS B 1 44 ? 6.863 -21.625 -1.319 1 96.69 44 LYS B C 1
ATOM 1415 O O . LYS B 1 44 ? 5.773 -21.922 -1.812 1 96.69 44 LYS B O 1
ATOM 1420 N N . GLN B 1 45 ? 7.434 -22.172 -0.332 1 97.38 45 GLN B N 1
ATOM 1421 C CA . GLN B 1 45 ? 6.73 -23.266 0.316 1 97.38 45 GLN B CA 1
ATOM 1422 C C . GLN B 1 45 ? 5.418 -22.797 0.933 1 97.38 45 GLN B C 1
ATOM 1424 O O . GLN B 1 45 ? 4.398 -23.5 0.837 1 97.38 45 GLN B O 1
ATOM 1429 N N . LYS B 1 46 ? 5.449 -21.672 1.602 1 98.06 46 LYS B N 1
ATOM 1430 C CA . LYS B 1 46 ? 4.227 -21.125 2.178 1 98.06 46 LYS B CA 1
ATOM 1431 C C . LYS B 1 46 ? 3.174 -20.875 1.102 1 98.06 46 LYS B C 1
ATOM 1433 O O . LYS B 1 46 ? 1.994 -21.172 1.302 1 98.06 46 LYS B O 1
ATOM 1438 N N . TYR B 1 47 ? 3.605 -20.312 -0.039 1 98.06 47 TYR B N 1
ATOM 1439 C CA . TYR B 1 47 ? 2.693 -20.062 -1.148 1 98.06 47 TYR B CA 1
ATOM 1440 C C . TYR B 1 47 ? 2.074 -21.359 -1.648 1 98.06 47 TYR B C 1
ATOM 1442 O O . TYR B 1 47 ? 0.856 -21.453 -1.822 1 98.06 47 TYR B O 1
ATOM 1450 N N . GLN B 1 48 ? 2.895 -22.359 -1.874 1 96.19 48 GLN B N 1
ATOM 1451 C CA . GLN B 1 48 ? 2.441 -23.641 -2.406 1 96.19 48 GLN B CA 1
ATOM 1452 C C . GLN B 1 48 ? 1.442 -24.297 -1.465 1 96.19 48 GLN B C 1
ATOM 1454 O O . GLN B 1 48 ? 0.489 -24.938 -1.914 1 96.19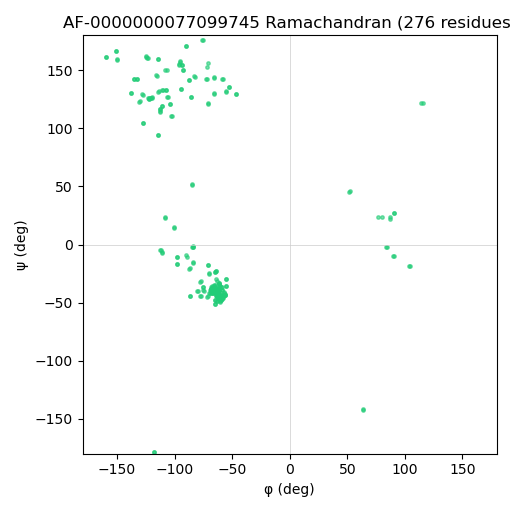 48 GLN B O 1
ATOM 1459 N N . ASN B 1 49 ? 1.673 -24.109 -0.176 1 97.31 49 ASN B N 1
ATOM 1460 C CA . ASN B 1 49 ? 0.768 -24.672 0.821 1 97.31 49 ASN B CA 1
ATOM 1461 C C . ASN B 1 49 ? -0.62 -24.047 0.737 1 97.31 49 ASN B C 1
ATOM 1463 O O . ASN B 1 49 ? -1.604 -24.641 1.184 1 97.31 49 ASN B O 1
ATOM 1467 N N . CYS B 1 50 ? -0.727 -22.828 0.195 1 96.38 50 CYS B N 1
ATOM 1468 C CA . CYS B 1 50 ? -1.996 -22.125 0.081 1 96.38 50 CYS B CA 1
ATOM 1469 C C . CYS B 1 50 ? -2.697 -22.469 -1.229 1 96.38 50 CYS B C 1
ATOM 1471 O O . CYS B 1 50 ? -3.854 -22.094 -1.434 1 96.38 50 CYS B O 1
ATOM 1473 N N . MET B 1 51 ? -2.027 -23.125 -2.113 1 95.88 51 MET B N 1
ATOM 1474 C CA . MET B 1 51 ? -2.525 -23.297 -3.475 1 95.88 51 MET B CA 1
ATOM 1475 C C . MET B 1 51 ? -3 -24.719 -3.719 1 95.88 51 MET B C 1
ATOM 1477 O O . MET B 1 51 ? -2.494 -25.656 -3.104 1 95.88 51 MET B O 1
ATOM 1481 N N . THR B 1 52 ? -3.953 -24.859 -4.59 1 93.69 52 THR B N 1
ATOM 1482 C CA . THR B 1 52 ? -4.391 -26.141 -5.137 1 93.69 52 THR B CA 1
ATOM 1483 C C . THR B 1 52 ? -4.125 -26.203 -6.641 1 93.69 52 THR B C 1
ATOM 1485 O O . THR B 1 52 ? -4.203 -25.172 -7.332 1 93.69 52 THR B O 1
ATOM 1488 N N . GLU B 1 53 ? -3.811 -27.359 -7.059 1 89.62 53 GLU B N 1
ATOM 1489 C CA . GLU B 1 53 ? -3.486 -27.547 -8.469 1 89.62 53 GLU B CA 1
ATOM 1490 C C . GLU B 1 53 ? -4.625 -27.062 -9.367 1 89.62 53 GLU B C 1
ATOM 1492 O O . GLU B 1 53 ? -5.793 -27.359 -9.102 1 89.62 53 GLU B O 1
ATOM 1497 N N . GLY B 1 54 ? -4.281 -26.297 -10.336 1 91.12 54 GLY B N 1
ATOM 1498 C CA . GLY B 1 54 ? -5.234 -25.875 -11.359 1 91.12 54 GLY B CA 1
ATOM 1499 C C . GLY B 1 54 ? -6.059 -24.672 -10.953 1 91.12 54 GLY B C 1
ATOM 1500 O O . GLY B 1 54 ? -6.84 -24.156 -11.75 1 91.12 54 GLY B O 1
ATOM 1501 N N . GLU B 1 55 ? -5.867 -24.203 -9.781 1 94.62 55 GLU B N 1
ATOM 1502 C CA . GLU B 1 55 ? -6.668 -23.078 -9.297 1 94.62 55 GLU B CA 1
ATOM 1503 C C . GLU B 1 55 ? -6.105 -21.75 -9.797 1 94.62 55 GLU B C 1
ATOM 1505 O O . GLU B 1 55 ? -4.898 -21.609 -10.008 1 94.62 55 GLU B O 1
ATOM 1510 N N . ASP B 1 56 ? -7.008 -20.797 -10.094 1 97.19 56 ASP B N 1
ATOM 1511 C CA . ASP B 1 56 ? -6.602 -19.438 -10.391 1 97.19 56 ASP B CA 1
ATOM 1512 C C . ASP B 1 56 ? -6.105 -18.719 -9.141 1 97.19 56 ASP B C 1
ATOM 1514 O O . ASP B 1 56 ? -6.816 -18.656 -8.133 1 97.19 56 ASP B O 1
ATOM 1518 N N . VAL B 1 57 ? -4.836 -18.266 -9.227 1 97.94 57 VAL B N 1
ATOM 1519 C CA . VAL B 1 57 ? -4.258 -17.594 -8.062 1 97.94 57 VAL B CA 1
ATOM 1520 C C . VAL B 1 57 ? -3.684 -16.234 -8.469 1 97.94 57 VAL B C 1
ATOM 1522 O O . VAL B 1 57 ? -2.947 -16.141 -9.453 1 97.94 57 VAL B O 1
ATOM 1525 N N . LEU B 1 58 ? -4.035 -15.234 -7.801 1 98.56 58 LEU B N 1
ATOM 1526 C CA . LEU B 1 58 ? -3.424 -13.922 -7.941 1 98.56 58 LEU B CA 1
ATOM 1527 C C . LEU B 1 58 ? -2.609 -13.562 -6.703 1 98.56 58 LEU B C 1
ATOM 1529 O O . LEU B 1 58 ? -3.148 -13.508 -5.598 1 98.56 58 LEU B O 1
ATOM 1533 N N . PHE B 1 59 ? -1.322 -13.359 -6.918 1 98.81 59 PHE B N 1
ATOM 1534 C CA . PHE B 1 59 ? -0.443 -12.883 -5.859 1 98.81 59 PHE B CA 1
ATOM 1535 C C . PHE B 1 59 ? -0.469 -11.359 -5.781 1 98.81 59 PHE B C 1
ATOM 1537 O O . PHE B 1 59 ? -0.297 -10.68 -6.793 1 98.81 59 PHE B O 1
ATOM 1544 N N . LEU B 1 60 ? -0.721 -10.852 -4.621 1 98.81 60 LEU B N 1
ATOM 1545 C CA . LEU B 1 60 ? -0.553 -9.438 -4.309 1 98.81 60 LEU B CA 1
ATOM 1546 C C . LEU B 1 60 ? 0.584 -9.234 -3.312 1 98.81 60 LEU B C 1
ATOM 1548 O O . LEU B 1 60 ? 0.499 -9.68 -2.166 1 98.81 60 LEU B O 1
ATOM 1552 N N . VAL B 1 61 ? 1.646 -8.516 -3.766 1 98.81 61 VAL B N 1
ATOM 1553 C CA . VAL B 1 61 ? 2.84 -8.438 -2.93 1 98.81 61 VAL B CA 1
ATOM 1554 C C . VAL B 1 61 ? 3.197 -6.977 -2.674 1 98.81 61 VAL B C 1
ATOM 1556 O O . VAL B 1 61 ? 2.77 -6.09 -3.414 1 98.81 61 VAL B O 1
ATOM 1559 N N . ASP B 1 62 ? 3.98 -6.762 -1.678 1 98.62 62 ASP B N 1
ATOM 1560 C CA . ASP B 1 62 ? 4.203 -5.406 -1.18 1 98.62 62 ASP B CA 1
ATOM 1561 C C . ASP B 1 62 ? 5.16 -4.637 -2.09 1 98.62 62 ASP B C 1
ATOM 1563 O O . ASP B 1 62 ? 4.875 -3.502 -2.479 1 98.62 62 ASP B O 1
ATOM 1567 N N . LEU B 1 63 ? 6.227 -5.262 -2.506 1 97.75 63 LEU B N 1
ATOM 1568 C CA . LEU B 1 63 ? 7.309 -4.52 -3.139 1 97.75 63 LEU B CA 1
ATOM 1569 C C . LEU B 1 63 ? 7.852 -5.277 -4.348 1 97.75 63 LEU B C 1
ATOM 1571 O O . LEU B 1 63 ? 8.172 -6.465 -4.254 1 97.75 63 LEU B O 1
ATOM 1575 N N . PHE B 1 64 ? 7.977 -4.625 -5.445 1 97.19 64 PHE B N 1
ATOM 1576 C CA . PHE B 1 64 ? 8.609 -5.207 -6.621 1 97.19 64 PHE B CA 1
ATOM 1577 C C . PHE B 1 64 ? 10.086 -5.473 -6.367 1 97.19 64 PHE B C 1
ATOM 1579 O O . PHE B 1 64 ? 10.797 -4.609 -5.848 1 97.19 64 PHE B O 1
ATOM 1586 N N . GLY B 1 65 ? 10.492 -6.668 -6.676 1 96 65 GLY B N 1
ATOM 1587 C CA . GLY B 1 65 ? 11.898 -7.008 -6.566 1 96 65 GLY B CA 1
ATOM 1588 C C . GLY B 1 65 ? 12.281 -7.555 -5.203 1 96 65 GLY B C 1
ATOM 1589 O O . GLY B 1 65 ? 13.414 -7.992 -4.996 1 96 65 GLY B O 1
ATOM 1590 N N . GLY B 1 66 ? 11.383 -7.477 -4.219 1 96 66 GLY B N 1
ATOM 1591 C CA . GLY B 1 66 ? 11.656 -8.07 -2.916 1 96 66 GLY B CA 1
ATOM 1592 C C . GLY B 1 66 ? 11.508 -9.578 -2.908 1 96 66 GLY B C 1
ATOM 1593 O O . GLY B 1 66 ? 11.078 -10.172 -3.896 1 96 66 GLY B O 1
ATOM 1594 N N . SER B 1 67 ? 11.828 -10.156 -1.789 1 96.88 67 SER B N 1
ATOM 1595 C CA . SER B 1 67 ? 11.758 -11.609 -1.673 1 96.88 67 SER B CA 1
ATOM 1596 C C . SER B 1 67 ? 10.336 -12.109 -1.887 1 96.88 67 SER B C 1
ATOM 1598 O O . SER B 1 67 ? 10.117 -13.086 -2.613 1 96.88 67 SER B O 1
ATOM 1600 N N . PRO B 1 68 ? 9.328 -11.484 -1.308 1 98.12 68 PRO B N 1
ATOM 1601 C CA . PRO B 1 68 ? 7.957 -11.93 -1.574 1 98.12 68 PRO B CA 1
ATOM 1602 C C . PRO B 1 68 ? 7.609 -11.922 -3.061 1 98.12 68 PRO B C 1
ATOM 1604 O O . PRO B 1 68 ? 6.988 -12.859 -3.562 1 98.12 68 PRO B O 1
ATOM 1607 N N . TYR B 1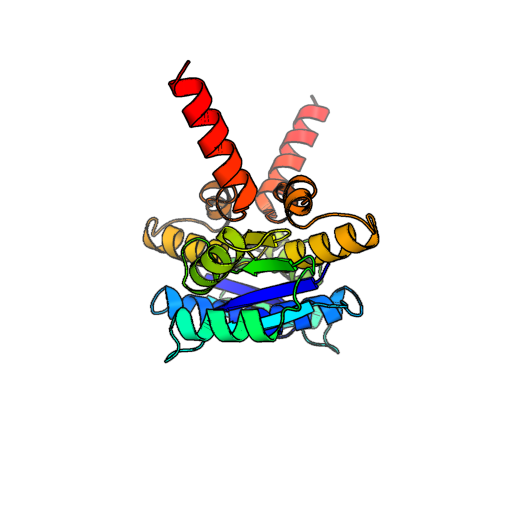 69 ? 8.039 -10.891 -3.742 1 98 69 TYR B N 1
ATOM 1608 C CA . TYR B 1 69 ? 7.809 -10.805 -5.18 1 98 69 TYR B CA 1
ATOM 1609 C C . TYR B 1 69 ? 8.547 -11.914 -5.922 1 98 69 TYR B C 1
ATOM 1611 O O . TYR B 1 69 ? 7.957 -12.617 -6.746 1 98 69 TYR B O 1
ATOM 1619 N N . ASN B 1 70 ? 9.805 -12.047 -5.648 1 96.81 70 ASN B N 1
ATOM 1620 C CA . ASN B 1 70 ? 10.641 -13.008 -6.355 1 96.81 70 ASN B CA 1
ATOM 1621 C C . ASN B 1 70 ? 10.125 -14.438 -6.191 1 96.81 70 ASN B C 1
ATOM 1623 O O . ASN B 1 70 ? 10.109 -15.211 -7.152 1 96.81 70 ASN B O 1
ATOM 1627 N N . ALA B 1 71 ? 9.75 -14.805 -5.004 1 97.94 71 ALA B N 1
ATOM 1628 C CA . ALA B 1 71 ? 9.203 -16.141 -4.754 1 97.94 71 ALA B CA 1
ATOM 1629 C C . ALA B 1 71 ? 7.914 -16.359 -5.539 1 97.94 71 ALA B C 1
ATOM 1631 O O . ALA B 1 71 ? 7.719 -17.406 -6.152 1 97.94 71 ALA B O 1
ATOM 1632 N N . ALA B 1 72 ? 7.004 -15.352 -5.516 1 98 72 ALA B N 1
ATOM 1633 C CA . ALA B 1 72 ? 5.746 -15.438 -6.254 1 98 72 ALA B CA 1
ATOM 1634 C C . ALA B 1 72 ? 6 -15.531 -7.754 1 98 72 ALA B C 1
ATOM 1636 O O . ALA B 1 72 ? 5.348 -16.312 -8.453 1 98 72 ALA B O 1
ATOM 1637 N N . PHE B 1 73 ? 6.93 -14.734 -8.195 1 96.31 73 PHE B N 1
ATOM 1638 C CA . PHE B 1 73 ? 7.305 -14.719 -9.609 1 96.31 73 PHE B CA 1
ATOM 1639 C C . PHE B 1 73 ? 7.766 -16.094 -10.062 1 96.31 73 PHE B C 1
ATOM 1641 O O . PHE B 1 73 ? 7.387 -16.562 -11.141 1 96.31 73 PHE B O 1
ATOM 1648 N N . GLN B 1 74 ? 8.602 -16.703 -9.266 1 95.5 74 GLN B N 1
ATOM 1649 C CA . GLN B 1 74 ? 9.109 -18.031 -9.609 1 95.5 74 GLN B CA 1
ATOM 1650 C C . GLN B 1 74 ? 7.973 -19.031 -9.758 1 95.5 74 GLN B C 1
ATOM 1652 O O . GLN B 1 74 ? 7.992 -19.875 -10.664 1 95.5 74 GLN B O 1
ATOM 1657 N N . ILE B 1 75 ? 6.992 -18.922 -8.906 1 95.12 75 ILE B N 1
ATOM 1658 C CA . ILE B 1 75 ? 5.844 -19.812 -8.984 1 95.12 75 ILE B CA 1
ATOM 1659 C C . ILE B 1 75 ? 4.992 -19.469 -10.203 1 95.12 75 ILE B C 1
ATOM 1661 O O . ILE B 1 75 ? 4.605 -20.344 -10.977 1 95.12 75 ILE B O 1
ATOM 1665 N N . ALA B 1 76 ? 4.738 -18.203 -10.438 1 94.31 76 ALA B N 1
ATOM 1666 C CA . ALA B 1 76 ? 3.879 -17.75 -11.523 1 94.31 76 ALA B CA 1
ATOM 1667 C C . ALA B 1 76 ? 4.492 -18.078 -12.883 1 94.31 76 ALA B C 1
ATOM 1669 O O . ALA B 1 76 ? 3.775 -18.375 -13.836 1 94.31 76 ALA B O 1
ATOM 1670 N N . ALA B 1 77 ? 5.77 -18 -12.969 1 90.94 77 ALA B N 1
ATOM 1671 C CA . ALA B 1 77 ? 6.48 -18.297 -14.211 1 90.94 77 ALA B CA 1
ATOM 1672 C C . ALA B 1 77 ? 6.305 -19.75 -14.617 1 90.94 77 ALA B C 1
ATOM 1674 O O . ALA B 1 77 ? 6.398 -20.094 -15.797 1 90.94 77 ALA B O 1
ATOM 1675 N N . GLN B 1 78 ? 5.98 -20.609 -13.602 1 89.88 78 GLN B N 1
ATOM 1676 C CA . GLN B 1 78 ? 5.906 -22.047 -13.859 1 89.88 78 GLN B CA 1
ATOM 1677 C C . GLN B 1 78 ? 4.469 -22.547 -13.781 1 89.88 78 GLN B C 1
ATOM 1679 O O . GLN B 1 78 ? 4.215 -23.734 -13.93 1 89.88 78 GLN B O 1
ATOM 1684 N N . THR B 1 79 ? 3.631 -21.734 -13.391 1 89.69 79 THR B N 1
ATOM 1685 C CA . THR B 1 79 ? 2.244 -22.141 -13.188 1 89.69 79 THR B CA 1
ATOM 1686 C C . THR B 1 79 ? 1.305 -21.312 -14.062 1 89.69 79 THR B C 1
ATOM 1688 O O . THR B 1 79 ? 1.273 -20.078 -13.961 1 89.69 79 THR B O 1
ATOM 1691 N N . GLU B 1 80 ? 0.603 -22.141 -14.742 1 87.69 80 GLU B N 1
ATOM 1692 C CA . GLU B 1 80 ? -0.41 -21.453 -15.547 1 87.69 80 GLU B CA 1
ATOM 1693 C C . GLU B 1 80 ? -1.519 -20.891 -14.664 1 87.69 80 GLU B C 1
ATOM 1695 O O . GLU B 1 80 ? -1.555 -21.141 -13.461 1 87.69 80 GLU B O 1
ATOM 1700 N N . ASN B 1 81 ? -2.285 -19.922 -14.969 1 95 81 ASN B N 1
ATOM 1701 C CA . ASN B 1 81 ? -3.467 -19.359 -14.336 1 95 81 ASN B CA 1
ATOM 1702 C C . ASN B 1 81 ? -3.098 -18.516 -13.125 1 95 81 ASN B C 1
ATOM 1704 O O . ASN B 1 81 ? -3.805 -18.531 -12.109 1 95 81 ASN B O 1
ATOM 1708 N N . THR B 1 82 ? -1.899 -18.016 -13.078 1 96.81 82 THR B N 1
ATOM 1709 C CA . THR B 1 82 ? -1.469 -17.156 -11.984 1 96.81 82 THR B CA 1
ATOM 1710 C C . THR B 1 82 ? -0.959 -15.82 -12.516 1 96.81 82 THR B C 1
ATOM 1712 O O . THR B 1 82 ? -0.659 -15.695 -13.703 1 96.81 82 THR B O 1
ATOM 1715 N N . ASP B 1 83 ? -0.907 -14.836 -11.734 1 97.75 83 ASP B N 1
ATOM 1716 C CA . ASP B 1 83 ? -0.207 -13.57 -11.953 1 97.75 83 ASP B CA 1
ATOM 1717 C C . ASP B 1 83 ? 0.255 -12.961 -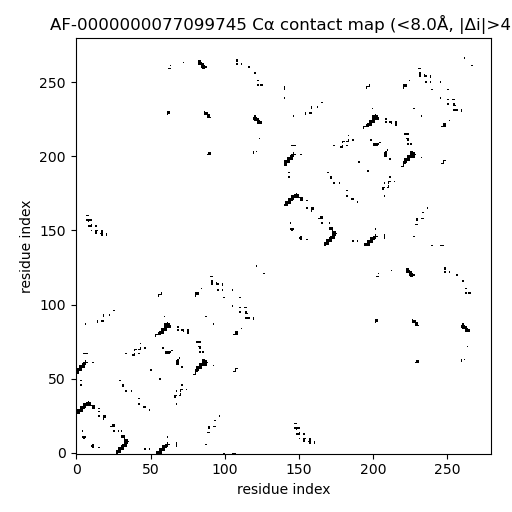10.633 1 97.75 83 ASP B C 1
ATOM 1719 O O . ASP B 1 83 ? -0.205 -13.367 -9.562 1 97.75 83 ASP B O 1
ATOM 1723 N N . VAL B 1 84 ? 1.224 -12.094 -10.711 1 98.56 84 VAL B N 1
ATOM 1724 C CA . VAL B 1 84 ? 1.765 -11.375 -9.562 1 98.56 84 VAL B CA 1
ATOM 1725 C C . VAL B 1 84 ? 1.643 -9.867 -9.789 1 98.56 84 VAL B C 1
ATOM 1727 O O . VAL B 1 84 ? 2.074 -9.352 -10.82 1 98.56 84 VAL B O 1
ATOM 1730 N N . ILE B 1 85 ? 1.001 -9.219 -8.82 1 98.62 85 ILE B N 1
ATOM 1731 C CA . ILE B 1 85 ? 0.932 -7.758 -8.875 1 98.62 85 ILE B CA 1
ATOM 1732 C C . ILE B 1 85 ? 1.604 -7.168 -7.633 1 98.62 85 ILE B C 1
ATOM 1734 O O . ILE B 1 85 ? 1.303 -7.566 -6.508 1 98.62 85 ILE B O 1
ATOM 1738 N N . SER B 1 86 ? 2.555 -6.262 -7.801 1 98.5 86 SER B N 1
ATOM 1739 C CA . SER B 1 86 ? 3.25 -5.609 -6.699 1 98.5 86 SER B CA 1
ATOM 1740 C C . SER B 1 86 ? 2.539 -4.324 -6.281 1 98.5 86 SER B C 1
ATOM 1742 O O . SER B 1 86 ? 1.598 -3.887 -6.945 1 98.5 86 SER B O 1
ATOM 1744 N N . GLY B 1 87 ? 3.006 -3.762 -5.133 1 98.31 87 GLY B N 1
ATOM 1745 C CA . GLY B 1 87 ? 2.479 -2.48 -4.695 1 98.31 87 GLY B CA 1
ATOM 1746 C C . GLY B 1 87 ? 1.277 -2.611 -3.777 1 98.31 87 GLY B C 1
ATOM 1747 O O . GLY B 1 87 ? 0.457 -1.694 -3.686 1 98.31 87 GLY B O 1
ATOM 1748 N N . LEU B 1 88 ? 1.199 -3.652 -3.102 1 98.75 88 LEU B N 1
ATOM 1749 C CA . LEU B 1 88 ? 0.082 -3.945 -2.211 1 98.75 88 LEU B CA 1
ATOM 1750 C C . LEU B 1 88 ? -0.255 -2.736 -1.346 1 98.75 88 LEU B C 1
ATOM 1752 O O . LEU B 1 88 ? 0.631 -2.146 -0.725 1 98.75 88 LEU B O 1
ATOM 1756 N N . SER B 1 89 ? -1.469 -2.359 -1.307 1 98.5 89 SER B N 1
ATOM 1757 C CA . SER B 1 89 ? -2.074 -1.33 -0.468 1 98.5 89 SER B CA 1
ATOM 1758 C C . SER B 1 89 ? -3.537 -1.646 -0.176 1 98.5 89 SER B C 1
ATOM 1760 O O . SER B 1 89 ? -4.109 -2.57 -0.761 1 98.5 89 SER B O 1
ATOM 1762 N N . LEU B 1 90 ? -4.086 -0.958 0.761 1 98.69 90 LEU B N 1
ATOM 1763 C CA . LEU B 1 90 ? -5.477 -1.219 1.108 1 98.69 90 LEU B CA 1
ATOM 1764 C C . LEU B 1 90 ? -6.398 -0.907 -0.066 1 98.69 90 LEU B C 1
ATOM 1766 O O . LEU B 1 90 ? -7.238 -1.73 -0.439 1 98.69 90 LEU B O 1
ATOM 1770 N N . PRO B 1 91 ? -6.273 0.262 -0.716 1 98.38 91 PRO B N 1
ATOM 1771 C CA . PRO B 1 91 ? -7.168 0.535 -1.843 1 98.38 91 PRO B CA 1
ATOM 1772 C C . PRO B 1 91 ? -7.012 -0.475 -2.979 1 98.38 91 PRO B C 1
ATOM 1774 O O . PRO B 1 91 ? -7.992 -0.814 -3.646 1 98.38 91 PRO B O 1
ATOM 1777 N N . MET B 1 92 ? -5.812 -0.983 -3.227 1 98.38 92 MET B N 1
ATOM 1778 C CA . MET B 1 92 ? -5.613 -2 -4.254 1 98.38 92 MET B CA 1
ATOM 1779 C C . MET B 1 92 ? -6.34 -3.291 -3.895 1 98.38 92 MET B C 1
ATOM 1781 O O . MET B 1 92 ? -7.02 -3.881 -4.734 1 98.38 92 MET B O 1
ATOM 1785 N N . LEU B 1 93 ? -6.141 -3.711 -2.641 1 98.62 93 LEU B N 1
ATOM 1786 C CA . LEU B 1 93 ? -6.785 -4.945 -2.215 1 98.62 93 LEU B CA 1
ATOM 1787 C C . LEU B 1 93 ? -8.305 -4.824 -2.303 1 98.62 93 LEU B C 1
ATOM 1789 O O . LEU B 1 93 ? -8.977 -5.734 -2.797 1 98.62 93 LEU B O 1
ATOM 1793 N N . LEU B 1 94 ? -8.852 -3.697 -1.863 1 98.12 94 LEU B N 1
ATOM 1794 C CA . LEU B 1 94 ? -10.289 -3.475 -1.954 1 98.12 94 LEU B CA 1
ATOM 1795 C C . LEU B 1 94 ? -10.75 -3.475 -3.408 1 98.12 94 LEU B C 1
ATOM 1797 O O . LEU B 1 94 ? -11.805 -4.023 -3.73 1 98.12 94 LEU B O 1
ATOM 1801 N N . ASP B 1 95 ? -9.953 -2.861 -4.219 1 98.25 95 ASP B N 1
ATOM 1802 C CA . ASP B 1 95 ? -10.234 -2.836 -5.648 1 98.25 95 ASP B CA 1
ATOM 1803 C C . ASP B 1 95 ? -10.281 -4.25 -6.227 1 98.25 95 ASP B C 1
ATOM 1805 O O . ASP B 1 95 ? -11.211 -4.605 -6.945 1 98.25 95 ASP B O 1
ATOM 1809 N N . VAL B 1 96 ? -9.297 -5.098 -5.922 1 98.38 96 VAL B N 1
ATOM 1810 C CA . VAL B 1 96 ? -9.195 -6.465 -6.41 1 98.38 96 VAL B CA 1
ATOM 1811 C C . VAL B 1 96 ? -10.406 -7.273 -5.953 1 98.38 96 VAL B C 1
ATOM 1813 O O . VAL B 1 96 ? -10.992 -8.023 -6.738 1 98.38 96 VAL B O 1
ATOM 1816 N N . VAL B 1 97 ? -10.789 -7.109 -4.719 1 97.62 97 VAL B N 1
ATOM 1817 C CA . VAL B 1 97 ? -11.945 -7.812 -4.168 1 97.62 97 VAL B CA 1
ATOM 1818 C C . VAL B 1 97 ? -13.211 -7.383 -4.91 1 97.62 97 VAL B C 1
ATOM 1820 O O . VAL B 1 97 ? -14.031 -8.227 -5.285 1 97.62 97 VAL B O 1
ATOM 1823 N N . GLY B 1 98 ? -13.352 -6.062 -5.148 1 97 98 GLY B N 1
ATOM 1824 C CA . GLY B 1 98 ? -14.484 -5.562 -5.91 1 97 98 GLY B CA 1
ATOM 1825 C C . GLY B 1 98 ? -14.539 -6.102 -7.328 1 97 98 GLY B C 1
ATOM 1826 O O . GLY B 1 98 ? -15.609 -6.473 -7.816 1 97 98 GLY B O 1
ATOM 1827 N N . ILE B 1 99 ? -13.406 -6.129 -7.98 1 97.62 99 ILE B N 1
ATOM 1828 C CA . ILE B 1 99 ? -13.297 -6.637 -9.344 1 97.62 99 ILE B CA 1
ATOM 1829 C C . ILE B 1 99 ? -13.703 -8.109 -9.383 1 97.62 99 ILE B C 1
ATOM 1831 O O . ILE B 1 99 ? -14.469 -8.523 -10.25 1 97.62 99 ILE B O 1
ATOM 1835 N N . ARG B 1 100 ? -13.164 -8.867 -8.406 1 96.25 100 ARG B N 1
ATOM 1836 C CA . ARG B 1 100 ? -13.484 -10.289 -8.312 1 96.25 100 ARG B CA 1
ATOM 1837 C C . ARG B 1 100 ? -14.984 -10.5 -8.133 1 96.25 100 ARG B C 1
ATOM 1839 O O . ARG B 1 100 ? -15.547 -11.445 -8.695 1 96.25 100 ARG B O 1
ATOM 1846 N N . GLU B 1 101 ? -15.68 -9.648 -7.398 1 94.94 101 GLU B N 1
ATOM 1847 C CA . GLU B 1 101 ? -17.109 -9.766 -7.152 1 94.94 101 GLU B CA 1
ATOM 1848 C C . GLU B 1 101 ? -17.922 -9.352 -8.383 1 94.94 101 GLU B C 1
ATOM 1850 O O . GLU B 1 101 ? -18.984 -9.914 -8.648 1 94.94 101 GLU B O 1
ATOM 1855 N N . THR B 1 102 ? -17.453 -8.383 -9.055 1 96.31 102 THR B N 1
ATOM 1856 C CA . THR B 1 102 ? -18.156 -7.844 -10.219 1 96.31 102 THR B CA 1
ATOM 1857 C C . THR B 1 102 ? -18.016 -8.781 -11.414 1 96.31 102 THR B C 1
ATOM 1859 O O . THR B 1 102 ? -18.969 -8.984 -12.164 1 96.31 102 THR B O 1
ATOM 1862 N N . TYR B 1 103 ? -16.797 -9.375 -11.586 1 96 103 TYR B N 1
ATOM 1863 C CA . TYR B 1 103 ? -16.5 -10.266 -12.703 1 96 103 TYR B CA 1
ATOM 1864 C C . TYR B 1 103 ? -16.234 -11.68 -12.219 1 96 103 TYR B C 1
ATOM 1866 O O . TYR B 1 103 ? -15.094 -12.039 -11.922 1 96 103 TYR B O 1
ATOM 1874 N N . GLU B 1 104 ? -17.156 -12.586 -12.172 1 88.81 104 GLU B N 1
ATOM 1875 C CA . GLU B 1 104 ? -17.078 -13.914 -11.586 1 88.81 104 GLU B CA 1
ATOM 1876 C C . GLU B 1 104 ? -16.047 -14.781 -12.305 1 88.81 104 GLU B C 1
ATOM 1878 O O . GLU B 1 104 ? -15.375 -15.602 -11.688 1 88.81 104 GLU B O 1
ATOM 1883 N N . GLU B 1 105 ? -15.805 -14.602 -13.625 1 93.44 105 GLU B N 1
ATOM 1884 C CA . GLU B 1 105 ? -14.922 -15.484 -14.391 1 93.44 105 GLU B CA 1
ATOM 1885 C C . GLU B 1 105 ? -13.617 -14.781 -14.75 1 93.44 105 GLU B C 1
ATOM 1887 O O . GLU B 1 105 ? -12.898 -15.211 -15.656 1 93.44 105 GLU B O 1
ATOM 1892 N N . ILE B 1 106 ? -13.305 -13.797 -13.953 1 96.75 106 ILE B N 1
ATOM 1893 C CA . ILE B 1 106 ? -12.094 -13.055 -14.281 1 96.75 106 ILE B CA 1
ATOM 1894 C C . ILE B 1 106 ? -10.867 -13.906 -13.969 1 96.75 106 ILE B C 1
ATOM 1896 O O . ILE B 1 106 ? -10.828 -14.617 -12.969 1 96.75 106 ILE B O 1
ATOM 1900 N N . ARG B 1 107 ? -9.914 -13.758 -14.828 1 97.19 107 ARG B N 1
ATOM 1901 C CA . ARG B 1 107 ? -8.648 -14.469 -14.656 1 97.19 107 ARG B CA 1
ATOM 1902 C C . ARG B 1 107 ? -7.609 -13.586 -13.977 1 97.19 107 ARG B C 1
ATOM 1904 O O . ARG B 1 107 ? -7.68 -12.359 -14.062 1 97.19 107 ARG B O 1
ATOM 1911 N N . PRO B 1 108 ? -6.586 -14.172 -13.273 1 97.88 108 PRO B N 1
ATOM 1912 C CA . PRO B 1 108 ? -5.586 -13.406 -12.531 1 97.88 108 PRO B CA 1
ATOM 1913 C C . PRO B 1 108 ? -4.867 -12.375 -13.398 1 97.88 108 PRO B C 1
ATOM 1915 O O . PRO B 1 108 ? -4.605 -11.258 -12.945 1 97.88 108 PRO B O 1
ATOM 1918 N N . TRP B 1 109 ? -4.613 -12.672 -14.672 1 96.31 109 TRP B N 1
ATOM 1919 C CA . TRP B 1 109 ? -3.805 -11.797 -15.516 1 96.31 109 TRP B CA 1
ATOM 1920 C C . TRP B 1 109 ? -4.66 -10.688 -16.125 1 96.31 109 TRP B C 1
ATOM 1922 O O . TRP B 1 109 ? -4.141 -9.812 -16.812 1 96.31 109 TRP B O 1
ATOM 1932 N N . GLU B 1 110 ? -5.922 -10.688 -15.867 1 97.19 110 GLU B N 1
ATOM 1933 C CA . GLU B 1 110 ? -6.824 -9.664 -16.391 1 97.19 110 GLU B CA 1
ATOM 1934 C C . GLU B 1 110 ? -7.086 -8.578 -15.344 1 97.19 110 GLU B C 1
ATOM 1936 O O . GLU B 1 110 ? -7.578 -7.496 -15.68 1 97.19 110 GLU B O 1
ATOM 1941 N N . VAL B 1 111 ? -6.781 -8.859 -14.102 1 98.12 111 VAL B N 1
ATOM 1942 C CA . VAL B 1 111 ? -7.133 -7.996 -12.977 1 98.12 111 VAL B CA 1
ATOM 1943 C C . VAL B 1 111 ? -6.375 -6.676 -13.086 1 98.12 111 VAL B C 1
ATOM 1945 O O . VAL B 1 111 ? -6.949 -5.602 -12.891 1 98.12 111 VAL B O 1
ATOM 1948 N N . TYR B 1 112 ? -5.164 -6.73 -13.477 1 98 112 TYR B N 1
ATOM 1949 C CA . TYR B 1 112 ? -4.285 -5.566 -13.508 1 98 112 TYR B CA 1
ATOM 1950 C C . TYR B 1 112 ? -4.891 -4.445 -14.344 1 98 112 TYR B C 1
ATOM 1952 O O . TYR B 1 112 ? -4.871 -3.281 -13.938 1 98 112 TYR B O 1
ATOM 1960 N N . ASP B 1 113 ? -5.41 -4.797 -15.438 1 96.5 113 ASP B N 1
ATOM 1961 C CA . ASP B 1 113 ? -5.934 -3.82 -16.391 1 96.5 113 ASP B CA 1
ATOM 1962 C C . ASP B 1 113 ? -7.211 -3.172 -15.859 1 96.5 113 ASP B C 1
ATOM 1964 O O . ASP B 1 113 ? -7.629 -2.121 -16.359 1 96.5 113 ASP B O 1
ATOM 1968 N N . LYS B 1 114 ? -7.816 -3.758 -14.906 1 97.25 114 LYS B N 1
ATOM 1969 C CA . LYS B 1 114 ? -9.078 -3.242 -14.383 1 97.25 114 LYS B CA 1
ATOM 1970 C C . LYS B 1 114 ? -8.859 -2.41 -13.125 1 97.25 114 LYS B C 1
ATOM 1972 O O . LYS B 1 114 ? -9.781 -1.755 -12.641 1 97.25 114 LYS B O 1
ATOM 1977 N N . LEU B 1 115 ? -7.672 -2.438 -12.57 1 97.44 115 LEU B N 1
ATOM 1978 C CA . LEU B 1 115 ? -7.363 -1.709 -11.344 1 97.44 115 LEU B CA 1
ATOM 1979 C C . LEU B 1 115 ? -7.441 -0.203 -11.57 1 97.44 115 LEU B C 1
ATOM 1981 O O . LEU B 1 115 ? -7.066 0.288 -12.641 1 97.44 115 LEU B O 1
ATOM 1985 N N . GLY B 1 116 ? -7.922 0.529 -10.531 1 94.62 116 GLY B N 1
ATOM 1986 C CA . GLY B 1 116 ? -7.883 1.982 -10.539 1 94.62 116 GLY B CA 1
ATOM 1987 C C . GLY B 1 116 ? -6.562 2.547 -10.047 1 94.62 116 GLY B C 1
ATOM 1988 O O . GLY B 1 116 ? -6.543 3.422 -9.18 1 94.62 116 GLY B O 1
ATOM 1989 N N . LYS B 1 117 ? -5.488 2.088 -10.594 1 92.44 117 LYS B N 1
ATOM 1990 C CA . LYS B 1 117 ? -4.141 2.361 -10.102 1 92.44 117 LYS B CA 1
ATOM 1991 C C . LYS B 1 117 ? -3.889 3.863 -10 1 92.44 117 LYS B C 1
ATOM 1993 O O . LYS B 1 117 ? -3.238 4.328 -9.062 1 92.44 117 LYS B O 1
ATOM 1998 N N . ASP B 1 118 ? -4.543 4.695 -10.867 1 91.75 118 ASP B N 1
ATOM 1999 C CA . ASP B 1 118 ? -4.297 6.133 -10.938 1 91.75 118 ASP B CA 1
ATOM 2000 C C . ASP B 1 118 ? -5.121 6.883 -9.891 1 91.75 118 ASP B C 1
ATOM 2002 O O . ASP B 1 118 ? -4.953 8.086 -9.703 1 91.75 118 ASP B O 1
ATOM 2006 N N . THR B 1 119 ? -5.898 6.168 -9.141 1 93.94 119 THR B N 1
ATOM 2007 C CA . THR B 1 119 ? -6.824 6.84 -8.234 1 93.94 119 THR B CA 1
ATOM 2008 C C . THR B 1 119 ? -6.434 6.586 -6.777 1 93.94 119 THR B C 1
ATOM 2010 O O . THR B 1 119 ? -7.012 7.176 -5.863 1 93.94 119 THR B O 1
ATOM 2013 N N . TYR B 1 120 ? -5.422 5.754 -6.598 1 97.31 120 TYR B N 1
ATOM 2014 C CA . TYR B 1 120 ? -5.137 5.34 -5.23 1 97.31 120 TYR B CA 1
ATOM 2015 C C . TYR B 1 120 ? -4.34 6.41 -4.492 1 97.31 120 TYR B C 1
ATOM 2017 O O . TYR B 1 120 ? -4.547 6.629 -3.295 1 97.31 120 TYR B O 1
ATOM 2025 N N . ILE B 1 121 ? -3.383 7.023 -5.215 1 97.56 121 ILE B N 1
ATOM 2026 C CA . ILE B 1 121 ? -2.459 7.973 -4.602 1 97.56 121 ILE B CA 1
ATOM 2027 C C . ILE B 1 121 ? -2.879 9.398 -4.945 1 97.56 121 ILE B C 1
ATOM 2029 O O . ILE B 1 121 ? -2.809 9.812 -6.105 1 97.56 121 ILE B O 1
ATOM 2033 N N . LYS B 1 122 ? -3.342 10.117 -3.951 1 96.31 122 LYS B N 1
ATOM 2034 C CA . LYS B 1 122 ? -3.82 11.484 -4.102 1 96.31 122 LYS B CA 1
ATOM 2035 C C . LYS B 1 122 ? -3.234 12.398 -3.027 1 96.31 122 LYS B C 1
ATOM 2037 O O . LYS B 1 122 ? -3.098 11.992 -1.87 1 96.31 122 LYS B O 1
ATOM 2042 N N . SER B 1 123 ? -2.945 13.562 -3.428 1 96.06 123 SER B N 1
ATOM 2043 C CA . SER B 1 123 ? -2.492 14.586 -2.5 1 96.06 123 SER B CA 1
ATOM 2044 C C . SER B 1 123 ? -3.57 15.641 -2.273 1 96.06 123 SER B C 1
ATOM 2046 O O . SER B 1 123 ? -4.156 16.156 -3.229 1 96.06 123 SER B O 1
ATOM 2048 N N . CYS B 1 124 ? -3.768 15.93 -1.026 1 93.25 124 CYS B N 1
ATOM 2049 C CA . CYS B 1 124 ? -4.773 16.938 -0.681 1 93.25 124 CYS B CA 1
ATOM 2050 C C . CYS B 1 124 ? -4.449 18.266 -1.326 1 93.25 124 CYS B C 1
ATOM 2052 O O . CYS B 1 124 ? -5.316 18.891 -1.952 1 93.25 124 CYS B O 1
ATOM 2054 N N . ARG B 1 125 ? -3.25 18.703 -1.244 1 90.25 125 ARG B N 1
ATOM 2055 C CA . ARG B 1 125 ? -2.844 20.016 -1.75 1 90.25 125 ARG B CA 1
ATOM 2056 C C . ARG B 1 125 ? -2.941 20.062 -3.271 1 90.25 125 ARG B C 1
ATOM 2058 O O . ARG B 1 125 ? -3.359 21.078 -3.838 1 90.25 125 ARG B O 1
ATOM 2065 N N . ASN B 1 126 ? -2.545 18.984 -3.893 1 88.81 126 ASN B N 1
ATOM 2066 C CA . ASN B 1 126 ? -2.633 18.922 -5.348 1 88.81 126 ASN B CA 1
ATOM 2067 C C . ASN B 1 126 ? -4.082 18.969 -5.824 1 88.81 126 ASN B C 1
ATOM 2069 O O . ASN B 1 126 ? -4.387 19.594 -6.84 1 88.81 126 ASN B O 1
ATOM 2073 N N . LEU B 1 127 ? -4.922 18.344 -5.055 1 87.81 127 LEU B N 1
ATOM 2074 C CA . LEU B 1 127 ? -6.344 18.344 -5.395 1 87.81 127 LEU B CA 1
ATOM 2075 C C . LEU B 1 127 ? -6.941 19.734 -5.219 1 87.81 127 LEU B C 1
ATOM 2077 O O . LEU B 1 127 ? -7.719 20.203 -6.059 1 87.81 127 LEU B O 1
ATOM 2081 N N . LEU B 1 128 ? -6.551 20.406 -4.125 1 85.5 128 LEU B N 1
ATOM 2082 C CA . LEU B 1 128 ? -7.062 21.734 -3.822 1 85.5 128 LEU B CA 1
ATOM 2083 C C . LEU B 1 128 ? -6.547 22.766 -4.828 1 85.5 128 LEU B C 1
ATOM 2085 O O . LEU B 1 128 ? -7.281 23.656 -5.234 1 85.5 128 LEU B O 1
ATOM 2089 N N . ASN B 1 129 ? -5.293 22.578 -5.188 1 82.5 129 ASN B N 1
ATOM 2090 C CA . ASN B 1 129 ? -4.719 23.484 -6.168 1 82.5 129 ASN B CA 1
ATOM 2091 C C . ASN B 1 129 ? -5.375 23.328 -7.539 1 82.5 129 ASN B C 1
ATOM 2093 O O . ASN B 1 129 ? -5.586 24.312 -8.25 1 82.5 129 ASN B O 1
ATOM 2097 N N . ARG B 1 130 ? -5.672 22.156 -7.836 1 76.62 130 ARG B N 1
ATOM 2098 C CA . ARG B 1 130 ? -6.336 21.906 -9.109 1 76.62 130 ARG B CA 1
ATOM 2099 C C . ARG B 1 130 ? -7.746 22.469 -9.117 1 76.62 130 ARG B C 1
ATOM 2101 O O . ARG B 1 130 ? -8.234 22.922 -10.156 1 76.62 130 ARG B O 1
ATOM 2108 N N . GLN B 1 131 ? -8.375 22.391 -8.016 1 72.81 131 GLN B N 1
ATOM 2109 C CA . GLN B 1 131 ? -9.719 22.938 -7.895 1 72.81 131 GLN B CA 1
ATOM 2110 C C . GLN B 1 131 ? -9.695 24.469 -8.023 1 72.81 131 GLN B C 1
ATOM 2112 O O . GLN B 1 131 ? -10.578 25.047 -8.648 1 72.81 131 GLN B O 1
ATOM 2117 N N . ASN B 1 132 ? -8.719 24.969 -7.441 1 76.06 132 ASN B N 1
ATOM 2118 C CA . ASN B 1 132 ? -8.594 26.422 -7.527 1 76.06 132 ASN B CA 1
ATOM 2119 C C . ASN B 1 132 ? -8.281 26.875 -8.945 1 76.06 132 ASN B C 1
ATOM 2121 O O . ASN B 1 132 ? -8.789 27.906 -9.406 1 76.06 132 ASN B O 1
ATOM 2125 N N . GLU B 1 133 ? -7.379 26.125 -9.594 1 70.25 133 GLU B N 1
ATOM 2126 C CA . GLU B 1 133 ? -7.039 26.438 -10.984 1 70.25 133 GLU B CA 1
ATOM 2127 C C . GLU B 1 133 ? -8.258 26.297 -11.891 1 70.25 133 GLU B C 1
ATOM 2129 O O . GLU B 1 133 ? -8.461 27.109 -12.797 1 70.25 133 GLU B O 1
ATOM 2134 N N . LYS B 1 134 ? -9.094 25.234 -11.586 1 73 134 LYS B N 1
ATOM 2135 C CA . LYS B 1 134 ? -10.289 25.016 -12.391 1 73 134 LYS B CA 1
ATOM 2136 C C . LYS B 1 134 ? -11.312 26.125 -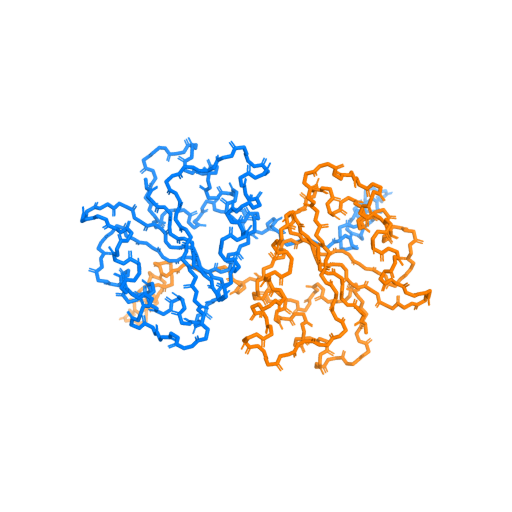12.18 1 73 134 LYS B C 1
ATOM 2138 O O . LYS B 1 134 ? -11.992 26.547 -13.117 1 73 134 LYS B O 1
ATOM 2143 N N . GLU B 1 135 ? -11.445 26.562 -11.031 1 68.5 135 GLU B N 1
ATOM 2144 C CA . GLU B 1 135 ? -12.367 27.656 -10.695 1 68.5 135 GLU B CA 1
ATOM 2145 C C . GLU B 1 135 ? -11.922 28.969 -11.32 1 68.5 135 GLU B C 1
ATOM 2147 O O . GLU B 1 135 ? -12.75 29.734 -11.805 1 68.5 135 GLU B O 1
ATOM 2152 N N . GLU B 1 136 ? -10.68 29.125 -11.281 1 69.5 136 GLU B N 1
ATOM 2153 C CA . GLU B 1 136 ? -10.172 30.344 -11.906 1 69.5 136 GLU B CA 1
ATOM 2154 C C . GLU B 1 136 ? -10.367 30.312 -13.414 1 69.5 136 GLU B C 1
ATOM 2156 O O . GLU B 1 136 ? -10.656 31.344 -14.031 1 69.5 136 GLU B O 1
ATOM 2161 N N . GLU B 1 137 ? -10.188 29.109 -13.953 1 68.06 137 GLU B N 1
ATOM 2162 C CA . GLU B 1 137 ? -10.391 28.953 -15.383 1 68.06 137 GLU B CA 1
ATOM 2163 C C . GLU B 1 137 ? -11.867 29.109 -15.75 1 68.06 137 GLU B C 1
ATOM 2165 O O . GLU B 1 137 ? -12.203 29.688 -16.781 1 68.06 137 GLU B O 1
ATOM 2170 N N . ASP B 1 138 ? -12.68 28.562 -14.891 1 64.62 138 ASP B N 1
ATOM 2171 C CA . ASP B 1 138 ? -14.109 28.672 -15.141 1 64.62 138 ASP B CA 1
ATOM 2172 C C . ASP B 1 138 ? -14.594 30.109 -14.953 1 64.62 138 ASP B C 1
ATOM 2174 O O . ASP B 1 138 ? -15.609 30.516 -15.531 1 64.62 138 ASP B O 1
ATOM 2178 N N . GLU B 1 139 ? -13.938 30.844 -14.227 1 60.75 139 GLU B N 1
ATOM 2179 C CA . GLU B 1 139 ? -14.297 32.25 -13.984 1 60.75 139 GLU B CA 1
ATOM 2180 C C . GLU B 1 139 ? -13.766 33.156 -15.094 1 60.75 139 GLU B C 1
ATOM 2182 O O . GLU B 1 139 ? -14.156 34.312 -15.188 1 60.75 139 GLU B O 1
ATOM 2187 N N . LEU B 1 140 ? -12.875 32.594 -15.812 1 53.75 140 LEU B N 1
ATOM 2188 C CA . LEU B 1 140 ? -12.461 33.375 -16.969 1 53.75 140 LEU B CA 1
ATOM 2189 C C . LEU B 1 140 ? -13.328 33.062 -18.188 1 53.75 140 LEU B C 1
ATOM 2191 O O . LEU B 1 140 ? -13.594 33.938 -19.016 1 53.75 140 LEU B O 1
#